Protein AF-A0A959KRG1-F1 (afdb_monomer)

Solvent-accessible surface area (backbone atoms only — not comparable to full-atom values): 18374 Å² total; per-residue (Å²): 111,78,62,62,57,50,52,50,49,53,52,51,52,57,60,63,69,72,74,83,84,77,97,64,60,96,84,65,72,49,74,69,58,42,49,52,35,30,56,48,34,39,71,70,15,41,52,57,23,51,50,36,45,53,52,40,47,51,54,29,33,66,62,40,75,91,54,88,91,50,87,77,66,91,51,42,43,77,62,22,91,61,51,70,80,40,36,69,48,28,50,52,21,38,53,29,20,52,51,32,43,73,78,28,71,83,24,85,57,39,57,45,28,37,42,52,36,20,52,30,29,43,60,57,67,37,42,67,67,15,40,56,40,22,51,50,41,41,60,61,56,27,72,67,45,44,48,52,52,56,50,52,57,57,69,70,54,74,74,81,71,62,59,63,59,54,56,59,56,62,72,74,74,81,83,89,81,95,70,90,83,83,89,78,90,82,89,79,89,79,90,80,91,79,93,86,93,77,86,83,89,81,82,88,86,91,87,79,89,87,81,89,80,83,85,78,85,84,73,98,69,78,86,82,81,71,79,78,88,78,56,98,75,72,70,59,68,62,72,90,65,42,89,89,35,91,71,80,44,48,71,57,30,45,54,51,39,24,55,34,25,48,78,71,66,37,48,73,60,17,50,54,46,49,54,49,52,72,68,39,92,52,54,52,71,66,56,54,58,51,46,56,56,50,66,75,67,109

Sequence (298 aa):
MKTYTRILLIAALFVGLGGCKTQKSRNDISPLAQFYQNTTAEFNGYYNANVLVNESMTALGGQYQDNFNQLLPIYKYRAADNPQAVAAQLDDAIKRVSVVVALHRVSHWTDDCYLLAGKAQYLKQDFETAEETLEYMVKEFSPSATSKKKAAVKKKKPVKKKDKKVKKKKKKKSKPSKKKKKKKKSSKKKKSSTRSKSTTDKRPDDSAQEEESEEEAIVPGETTISLGMEDPTYEASKPDKYWIKHRPAYQEGVLWLARTYIERGNYTGAERLMTQLERDPGTYEDVHRELAAVQAYY

Structure (mmCIF, N/CA/C/O backbone):
data_AF-A0A959KRG1-F1
#
_entry.id   AF-A0A959KRG1-F1
#
loop_
_atom_site.group_PDB
_atom_site.id
_atom_site.type_symbol
_atom_site.label_atom_id
_atom_site.label_alt_id
_atom_site.label_comp_id
_atom_site.label_asym_id
_atom_site.label_entity_id
_atom_site.label_seq_id
_atom_site.pdbx_PDB_ins_code
_atom_site.Cartn_x
_atom_site.Cartn_y
_atom_site.Cartn_z
_atom_site.occupancy
_atom_site.B_iso_or_equiv
_atom_site.auth_seq_id
_atom_site.auth_comp_id
_atom_site.auth_asym_id
_atom_site.auth_atom_id
_atom_site.pdbx_PDB_model_num
ATOM 1 N N . MET A 1 1 ? 31.869 -30.920 -52.105 1.00 60.59 1 MET A N 1
ATOM 2 C CA . MET A 1 1 ? 31.164 -29.611 -52.034 1.00 60.59 1 MET A CA 1
ATOM 3 C C . MET A 1 1 ? 30.101 -29.530 -50.932 1.00 60.59 1 MET A C 1
ATOM 5 O O . MET A 1 1 ? 30.203 -28.613 -50.130 1.00 60.59 1 MET A O 1
ATOM 9 N N . LYS A 1 2 ? 29.128 -30.458 -50.831 1.00 62.00 2 LYS A N 1
ATOM 10 C CA . LYS A 1 2 ? 27.999 -30.372 -49.866 1.00 62.00 2 LYS A CA 1
ATOM 11 C C . LYS A 1 2 ? 28.400 -30.238 -48.376 1.00 62.00 2 LYS A C 1
ATOM 13 O O . LYS A 1 2 ? 27.668 -29.622 -47.604 1.00 62.00 2 LYS A O 1
ATOM 18 N N . THR A 1 3 ? 29.553 -30.774 -47.973 1.00 69.81 3 THR A N 1
ATOM 19 C CA . THR A 1 3 ? 30.118 -30.666 -46.612 1.00 69.81 3 THR A CA 1
ATOM 20 C C . THR A 1 3 ? 30.636 -29.260 -46.298 1.00 69.81 3 THR A C 1
ATOM 22 O O . THR A 1 3 ? 30.214 -28.662 -45.313 1.00 69.81 3 THR A O 1
ATOM 25 N N . TYR A 1 4 ? 31.462 -28.677 -47.171 1.0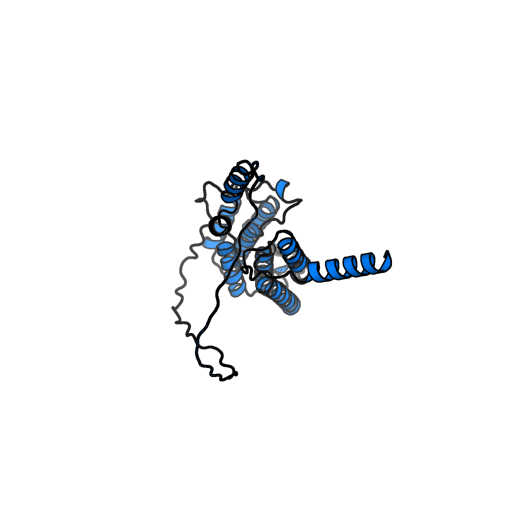0 77.19 4 TYR A N 1
ATOM 26 C CA . TYR A 1 4 ? 31.985 -27.314 -47.006 1.00 77.19 4 TYR A CA 1
ATOM 27 C C . TYR A 1 4 ? 30.884 -26.246 -46.969 1.00 77.19 4 TYR A C 1
ATOM 29 O O . TYR A 1 4 ? 30.989 -25.295 -46.203 1.00 77.19 4 TYR A O 1
ATOM 37 N N . THR A 1 5 ? 29.789 -26.419 -47.719 1.00 75.88 5 THR A N 1
ATOM 38 C CA . THR A 1 5 ? 28.616 -25.530 -47.627 1.00 75.88 5 THR A CA 1
ATOM 39 C C . THR A 1 5 ? 27.881 -25.638 -46.288 1.00 75.88 5 THR A C 1
ATOM 41 O O . THR A 1 5 ? 27.387 -24.628 -45.799 1.00 75.88 5 THR A O 1
ATOM 44 N N . ARG A 1 6 ? 27.841 -26.822 -45.657 1.00 81.19 6 ARG A N 1
ATOM 45 C CA . ARG A 1 6 ? 27.292 -26.986 -44.296 1.00 81.19 6 ARG A CA 1
ATOM 46 C C . ARG A 1 6 ? 28.198 -26.327 -43.253 1.00 81.19 6 ARG A C 1
ATOM 48 O O . ARG A 1 6 ? 27.703 -25.587 -42.414 1.00 81.19 6 ARG A O 1
ATOM 55 N N . ILE A 1 7 ? 29.514 -26.519 -43.359 1.00 83.06 7 ILE A N 1
ATOM 56 C CA . ILE A 1 7 ? 30.501 -25.894 -42.461 1.00 83.06 7 ILE A CA 1
ATOM 57 C C . ILE A 1 7 ? 30.467 -24.360 -42.589 1.00 83.06 7 ILE A C 1
ATOM 59 O O . ILE A 1 7 ? 30.448 -23.669 -41.576 1.00 83.06 7 ILE A O 1
ATOM 63 N N . LEU A 1 8 ? 30.363 -23.815 -43.808 1.00 78.25 8 LEU A N 1
ATOM 64 C CA . LEU A 1 8 ? 30.200 -22.372 -44.032 1.00 78.25 8 LEU A CA 1
ATOM 65 C C . LEU A 1 8 ? 28.885 -21.816 -43.466 1.00 78.25 8 LEU A C 1
ATOM 67 O O . LEU A 1 8 ? 28.885 -20.701 -42.952 1.00 78.25 8 LEU A O 1
ATOM 71 N N . LEU A 1 9 ? 27.782 -22.571 -43.520 1.00 77.12 9 LEU A N 1
ATO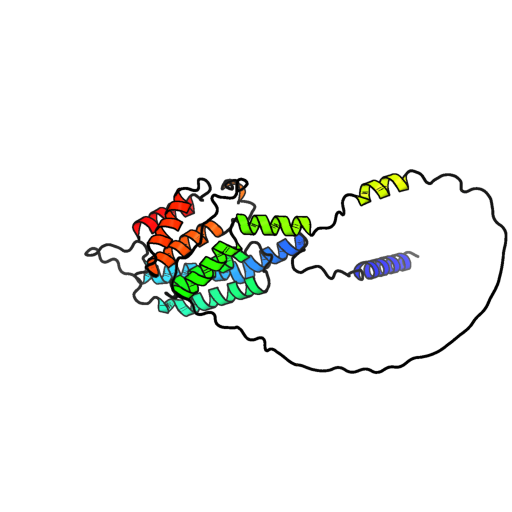M 72 C CA . LEU A 1 9 ? 26.518 -22.169 -42.891 1.00 77.12 9 LEU A CA 1
ATOM 73 C C . LEU A 1 9 ? 26.605 -22.174 -41.358 1.00 77.12 9 LEU A C 1
ATOM 75 O O . LEU A 1 9 ? 26.119 -21.239 -40.729 1.00 77.12 9 LEU A O 1
ATOM 79 N N . ILE A 1 10 ? 27.269 -23.166 -40.758 1.00 80.88 10 ILE A N 1
ATOM 80 C CA . ILE A 1 10 ? 27.496 -23.230 -39.303 1.00 80.88 10 ILE A CA 1
ATOM 81 C C . ILE A 1 10 ? 28.432 -22.096 -38.850 1.00 80.88 10 ILE A C 1
ATOM 83 O O . ILE A 1 10 ? 28.147 -21.418 -37.865 1.00 80.88 10 ILE A O 1
ATOM 87 N N . ALA A 1 11 ? 29.499 -21.811 -39.602 1.00 78.12 11 ALA A N 1
ATOM 88 C CA . ALA A 1 11 ? 30.383 -20.678 -39.331 1.00 78.12 11 ALA A CA 1
ATOM 89 C C . ALA A 1 11 ? 29.656 -19.325 -39.475 1.00 78.12 11 ALA A C 1
ATOM 91 O O . ALA A 1 11 ? 29.834 -18.437 -38.643 1.00 78.12 11 ALA A O 1
ATOM 92 N N . ALA A 1 12 ? 28.789 -19.171 -40.483 1.00 74.25 12 ALA A N 1
ATOM 93 C CA . ALA A 1 12 ? 27.961 -17.975 -40.646 1.00 74.25 12 ALA A CA 1
ATOM 94 C C . ALA A 1 12 ? 26.931 -17.808 -39.512 1.00 74.25 12 ALA A C 1
ATOM 96 O O . ALA A 1 12 ? 26.679 -16.680 -39.088 1.00 74.25 12 ALA A O 1
ATOM 97 N N . LEU A 1 13 ? 26.381 -18.910 -38.986 1.00 75.19 13 LEU A N 1
ATOM 98 C CA . LEU A 1 13 ? 25.508 -18.910 -37.808 1.00 75.19 13 LEU A CA 1
ATOM 99 C C . LEU A 1 13 ? 26.262 -18.404 -36.565 1.00 75.19 13 LEU A C 1
ATOM 101 O O . LEU A 1 13 ? 25.792 -17.485 -35.899 1.00 75.19 13 LEU A O 1
ATOM 105 N N . PHE A 1 14 ? 27.462 -18.934 -36.303 1.00 68.12 14 PHE A N 1
ATOM 106 C CA . PHE A 1 14 ? 28.307 -18.507 -35.181 1.00 68.12 14 PHE A CA 1
ATOM 107 C C . PHE A 1 14 ? 28.726 -17.031 -35.275 1.00 68.12 14 PHE A C 1
ATOM 109 O O . PHE A 1 14 ? 28.645 -16.303 -34.287 1.00 68.12 14 PHE A O 1
ATOM 116 N N . VAL A 1 15 ? 29.102 -16.549 -36.465 1.00 68.12 15 VAL A N 1
ATOM 117 C CA . VAL A 1 15 ? 29.432 -15.126 -36.683 1.00 68.12 15 VAL A CA 1
ATOM 118 C C . VAL A 1 15 ? 28.200 -14.221 -36.521 1.00 68.12 15 VAL A C 1
ATOM 120 O O . VAL A 1 15 ? 28.333 -13.083 -36.070 1.00 68.12 15 VAL A O 1
ATOM 123 N N . GLY A 1 16 ? 26.994 -14.717 -36.818 1.00 61.75 16 GLY A N 1
ATOM 124 C CA . GLY A 1 16 ? 25.738 -13.995 -36.591 1.00 61.75 16 GLY A CA 1
ATOM 125 C C . GLY A 1 16 ? 25.396 -13.763 -35.113 1.00 61.75 16 GLY A C 1
ATOM 126 O O . GLY A 1 16 ? 24.733 -12.775 -34.796 1.00 61.75 16 GLY A O 1
ATOM 127 N N . LEU A 1 17 ? 25.871 -14.626 -34.208 1.00 64.12 17 LEU A N 1
ATOM 128 C CA . LEU A 1 17 ? 25.588 -14.553 -32.767 1.00 64.12 17 LEU A CA 1
ATOM 129 C C . LEU A 1 17 ? 26.527 -13.602 -31.998 1.00 64.12 17 LEU A C 1
ATOM 131 O O . LEU A 1 17 ? 26.161 -13.117 -30.931 1.00 64.12 17 LEU A O 1
ATOM 135 N N . GLY A 1 18 ? 27.699 -13.257 -32.544 1.00 60.31 18 GLY A N 1
ATOM 136 C CA . GLY A 1 18 ? 28.679 -12.365 -31.895 1.00 60.31 18 GLY A CA 1
ATOM 137 C C . GLY A 1 18 ? 28.320 -10.866 -31.884 1.00 60.31 18 GLY A C 1
ATOM 138 O O . GLY A 1 18 ? 29.120 -10.036 -31.456 1.00 60.31 18 GLY A O 1
ATOM 139 N N . GLY A 1 19 ? 27.143 -10.484 -32.387 1.00 63.09 19 GLY A N 1
ATOM 140 C CA . GLY A 1 19 ? 26.759 -9.101 -32.698 1.00 63.09 19 GLY A CA 1
ATOM 141 C C . GLY A 1 19 ? 26.136 -8.270 -31.565 1.00 63.09 19 GLY A C 1
ATOM 142 O O . GLY A 1 19 ? 25.279 -7.434 -31.854 1.00 63.09 19 GLY A O 1
ATOM 143 N N . CYS A 1 20 ? 26.521 -8.459 -30.298 1.00 61.19 20 CYS A N 1
ATOM 144 C CA . CYS A 1 20 ? 25.896 -7.762 -29.161 1.00 61.19 20 CYS A CA 1
ATOM 145 C C . CYS A 1 20 ? 26.700 -6.551 -28.647 1.00 61.19 20 CYS A C 1
ATOM 147 O O . CYS A 1 20 ? 27.623 -6.681 -27.848 1.00 61.19 20 CYS A O 1
ATOM 149 N N . LYS A 1 21 ? 26.275 -5.337 -29.031 1.00 63.69 21 LYS A N 1
ATOM 150 C CA . LYS A 1 21 ? 26.615 -4.081 -28.334 1.00 63.69 21 LYS A CA 1
ATOM 151 C C . LYS A 1 21 ? 25.355 -3.257 -28.062 1.00 63.69 21 LYS A C 1
ATOM 153 O O . LYS A 1 21 ? 24.851 -2.598 -28.970 1.00 63.69 21 LYS A O 1
ATOM 158 N N . THR A 1 22 ? 24.906 -3.198 -26.807 1.00 52.44 22 THR A N 1
ATOM 159 C CA . THR A 1 22 ? 24.022 -2.122 -26.324 1.00 52.44 22 THR A CA 1
ATOM 160 C C . THR A 1 22 ? 24.317 -1.771 -24.866 1.00 52.44 22 THR A C 1
ATOM 162 O O . THR A 1 22 ? 23.816 -2.431 -23.960 1.00 52.44 22 THR A O 1
ATOM 165 N N . GLN A 1 23 ? 25.040 -0.675 -24.624 1.00 57.91 23 GLN A N 1
ATOM 166 C CA . GLN A 1 23 ? 24.900 0.051 -23.360 1.00 57.91 23 GLN A CA 1
ATOM 167 C C . GLN A 1 23 ? 23.591 0.841 -23.467 1.00 57.91 23 GLN A C 1
ATOM 169 O O . GLN A 1 23 ? 23.526 1.888 -24.112 1.00 57.91 23 GLN A O 1
ATOM 174 N N . LYS A 1 24 ? 22.506 0.251 -22.965 1.00 59.31 24 LYS A N 1
ATOM 175 C CA . LYS A 1 24 ? 21.162 0.837 -22.991 1.00 59.31 24 LYS A CA 1
ATOM 176 C C . LYS A 1 24 ? 20.906 1.501 -21.637 1.00 59.31 24 LYS A C 1
ATOM 178 O O . LYS A 1 24 ? 21.370 0.988 -20.624 1.00 59.31 24 LYS A O 1
ATOM 183 N N . SER A 1 25 ? 20.210 2.638 -21.611 1.00 62.66 25 SER A N 1
ATOM 184 C CA . SER A 1 25 ? 19.881 3.296 -20.339 1.00 62.66 25 SER A CA 1
ATOM 185 C C . SER A 1 25 ? 18.997 2.369 -19.489 1.00 62.66 25 SER A C 1
ATOM 187 O O . SER A 1 25 ? 18.170 1.638 -20.044 1.00 62.66 25 SER A O 1
ATOM 189 N N . ARG A 1 26 ? 19.139 2.416 -18.154 1.00 61.69 26 ARG A N 1
ATOM 190 C CA . ARG A 1 26 ? 18.354 1.595 -17.204 1.00 61.69 26 ARG A CA 1
ATOM 191 C C . ARG A 1 26 ? 16.836 1.728 -17.417 1.00 61.69 26 ARG A C 1
ATOM 193 O O . ARG A 1 26 ? 16.102 0.785 -17.155 1.00 61.69 26 ARG A O 1
ATOM 200 N N . ASN A 1 27 ? 16.387 2.861 -17.967 1.00 65.81 27 ASN A N 1
ATOM 201 C CA . ASN A 1 27 ? 14.970 3.203 -18.125 1.00 65.81 27 ASN A CA 1
ATOM 202 C C . ASN A 1 27 ? 14.438 3.018 -19.567 1.00 65.81 27 ASN A C 1
ATOM 204 O O . ASN A 1 27 ? 13.228 3.065 -19.782 1.00 65.81 27 ASN A O 1
ATOM 208 N N . ASP A 1 28 ? 15.292 2.789 -20.575 1.00 71.62 28 ASP A N 1
ATOM 209 C CA . ASP A 1 28 ? 14.861 2.495 -21.950 1.00 71.62 28 ASP A CA 1
ATOM 210 C C . ASP A 1 28 ? 14.872 0.987 -22.217 1.00 71.62 28 ASP A C 1
ATOM 212 O O . ASP A 1 28 ? 15.767 0.465 -22.879 1.00 71.62 28 ASP A O 1
ATOM 216 N N . ILE A 1 29 ? 13.857 0.250 -21.777 1.00 76.44 29 ILE A N 1
ATOM 217 C CA . ILE A 1 29 ? 13.805 -1.215 -21.939 1.00 76.44 29 ILE A CA 1
ATOM 218 C C . ILE A 1 29 ? 13.026 -1.617 -23.215 1.00 76.44 29 ILE A C 1
ATOM 220 O O . ILE A 1 29 ? 12.367 -0.801 -23.860 1.00 76.44 29 ILE A O 1
ATOM 224 N N . SER A 1 30 ? 13.270 -2.829 -23.728 1.00 86.06 30 SER A N 1
ATOM 225 C CA . SER A 1 30 ? 12.554 -3.393 -24.893 1.00 86.06 30 SER A CA 1
ATOM 226 C C . SER A 1 30 ? 11.258 -4.063 -24.421 1.00 86.06 30 SER A C 1
ATOM 228 O O . SER A 1 30 ? 11.318 -4.653 -23.351 1.00 86.06 30 SER A O 1
ATOM 230 N N . PRO A 1 31 ? 10.139 -4.085 -25.174 1.00 87.00 31 PRO A N 1
ATOM 231 C CA . PRO A 1 31 ? 8.896 -4.715 -24.711 1.00 87.00 31 PRO A CA 1
ATOM 232 C C . PRO A 1 31 ? 9.066 -6.150 -24.186 1.00 87.00 31 PRO A C 1
ATOM 234 O O . PRO A 1 31 ? 8.537 -6.465 -23.131 1.00 87.00 31 PRO A O 1
ATOM 237 N N . LEU A 1 32 ? 9.885 -6.981 -24.845 1.00 88.38 32 LEU A N 1
ATOM 238 C CA . LEU A 1 32 ? 10.196 -8.345 -24.384 1.00 88.38 32 LEU A CA 1
ATOM 239 C C . LEU A 1 32 ? 10.986 -8.375 -23.062 1.00 88.38 32 LEU A C 1
ATOM 241 O O . LEU A 1 32 ? 10.733 -9.204 -22.199 1.00 88.38 32 LEU A O 1
ATOM 245 N N . ALA A 1 33 ? 11.937 -7.455 -22.895 1.00 87.50 33 ALA A N 1
ATOM 246 C CA . ALA A 1 33 ? 12.715 -7.351 -21.664 1.00 87.50 33 ALA A CA 1
ATOM 247 C C . ALA A 1 33 ? 11.892 -6.724 -20.526 1.00 87.50 33 ALA A C 1
ATOM 249 O O . ALA A 1 33 ? 12.114 -7.060 -19.372 1.00 87.50 33 ALA A O 1
ATOM 250 N N . GLN A 1 34 ? 10.921 -5.859 -20.839 1.00 88.50 34 GLN A N 1
ATOM 251 C CA . GLN A 1 34 ? 9.967 -5.356 -19.856 1.00 88.50 34 GLN A CA 1
ATOM 252 C C . GLN A 1 34 ? 8.991 -6.461 -19.447 1.00 88.50 34 GLN A C 1
ATOM 254 O O . GLN A 1 34 ? 8.758 -6.619 -18.262 1.00 88.50 34 GLN A O 1
ATOM 259 N N . PHE A 1 35 ? 8.504 -7.279 -20.387 1.00 91.75 35 PHE A N 1
ATOM 260 C CA . PHE A 1 35 ? 7.719 -8.477 -20.075 1.00 91.75 35 PHE A CA 1
ATOM 261 C C . PHE A 1 35 ? 8.468 -9.400 -19.103 1.00 91.75 35 PHE A C 1
ATOM 263 O O . PHE A 1 35 ? 7.935 -9.680 -18.040 1.00 91.75 35 PHE A O 1
ATOM 270 N N . TYR A 1 36 ? 9.728 -9.751 -19.392 1.00 91.06 36 TYR A N 1
ATOM 271 C CA . TYR A 1 36 ? 10.565 -10.549 -18.483 1.00 91.06 36 TYR A CA 1
ATOM 272 C C . TYR A 1 36 ? 10.743 -9.911 -17.094 1.00 91.06 36 TYR A C 1
ATOM 274 O O . TYR A 1 36 ? 10.714 -10.607 -16.083 1.00 91.06 36 TYR A O 1
ATOM 282 N N . GLN A 1 37 ? 10.930 -8.588 -17.028 1.00 91.19 37 GLN A N 1
ATOM 283 C CA . GLN A 1 37 ? 11.041 -7.855 -15.760 1.00 91.19 37 GLN A CA 1
ATOM 284 C C . GLN A 1 37 ? 9.719 -7.881 -14.979 1.00 91.19 37 GLN A C 1
ATOM 286 O O . GLN A 1 37 ? 9.751 -8.081 -13.771 1.00 91.19 37 GLN A O 1
ATOM 291 N N . ASN A 1 38 ? 8.576 -7.748 -15.661 1.00 92.75 38 ASN A N 1
ATOM 292 C CA . ASN A 1 38 ? 7.255 -7.831 -15.041 1.00 92.75 38 ASN A CA 1
ATOM 293 C C . ASN A 1 38 ? 6.995 -9.242 -14.496 1.00 92.75 38 ASN A C 1
ATOM 295 O O . ASN A 1 38 ? 6.725 -9.383 -13.313 1.00 92.75 38 ASN A O 1
ATOM 299 N N . THR A 1 39 ? 7.153 -10.286 -15.320 1.00 92.25 39 THR A N 1
ATOM 300 C CA . THR A 1 39 ? 6.907 -11.678 -14.903 1.00 92.25 39 THR A CA 1
ATOM 301 C C . THR A 1 39 ? 7.858 -12.120 -13.794 1.00 92.25 39 THR A C 1
ATOM 303 O O . THR A 1 39 ? 7.464 -12.866 -12.906 1.00 92.25 39 THR A O 1
ATOM 306 N N . THR A 1 40 ? 9.116 -11.661 -13.820 1.00 92.62 40 THR A N 1
ATOM 307 C CA . THR A 1 40 ? 10.053 -11.948 -12.723 1.00 92.62 40 THR A CA 1
ATOM 308 C C . THR A 1 40 ? 9.636 -11.213 -11.448 1.00 92.62 40 THR A C 1
ATOM 310 O O . THR A 1 40 ? 9.619 -11.833 -10.396 1.00 92.62 40 THR A O 1
ATOM 313 N N . ALA A 1 41 ? 9.254 -9.933 -11.515 1.00 93.75 41 ALA A N 1
ATOM 314 C CA . ALA A 1 41 ? 8.778 -9.189 -10.345 1.00 93.75 41 ALA A CA 1
ATOM 315 C C . ALA A 1 41 ? 7.540 -9.843 -9.696 1.00 93.75 41 ALA A C 1
ATOM 317 O O . ALA A 1 41 ? 7.516 -10.041 -8.480 1.00 93.75 41 ALA A O 1
ATOM 318 N N . GLU A 1 42 ? 6.571 -10.228 -10.530 1.00 92.75 42 GLU A N 1
ATOM 319 C CA . GLU A 1 42 ? 5.318 -10.891 -10.161 1.00 92.75 42 GLU A CA 1
ATOM 320 C C . GLU A 1 42 ? 5.560 -12.204 -9.412 1.00 92.75 42 GLU A C 1
ATOM 322 O O . GLU A 1 42 ? 5.217 -12.326 -8.239 1.00 92.75 42 GLU A O 1
ATOM 327 N N . PHE A 1 43 ? 6.202 -13.177 -10.065 1.00 91.56 43 PHE A N 1
ATOM 328 C CA . PHE A 1 43 ? 6.277 -14.549 -9.559 1.00 91.56 43 PHE A CA 1
ATOM 329 C C . PHE A 1 43 ? 7.468 -14.820 -8.626 1.00 91.56 43 PHE A C 1
ATOM 331 O O . PHE A 1 43 ? 7.473 -15.846 -7.953 1.00 91.56 43 PHE A O 1
ATOM 338 N N . ASN A 1 44 ? 8.471 -13.935 -8.559 1.00 87.62 44 ASN A N 1
ATOM 339 C CA . ASN A 1 44 ? 9.619 -14.104 -7.656 1.00 87.62 44 ASN A CA 1
ATOM 340 C C . ASN A 1 44 ? 9.334 -13.533 -6.255 1.00 87.62 44 ASN A C 1
ATOM 342 O O . ASN A 1 44 ? 9.525 -14.224 -5.256 1.00 87.62 44 ASN A O 1
ATOM 346 N N . GLY A 1 45 ? 8.854 -12.285 -6.178 1.00 90.81 45 GLY A N 1
ATOM 347 C CA . GLY A 1 45 ? 8.647 -11.599 -4.897 1.00 90.81 45 GLY A CA 1
ATOM 348 C C . GLY A 1 45 ? 7.206 -11.186 -4.625 1.00 90.81 45 GLY A C 1
ATOM 349 O O . GLY A 1 45 ? 6.697 -11.512 -3.556 1.00 90.81 45 GLY A O 1
ATOM 350 N N . TYR A 1 46 ? 6.542 -10.505 -5.568 1.00 95.19 46 TYR A N 1
ATOM 351 C CA . TYR A 1 46 ? 5.226 -9.900 -5.324 1.00 95.19 46 TYR A CA 1
ATOM 352 C C . TYR A 1 46 ? 4.155 -10.929 -4.931 1.00 95.19 46 TYR A C 1
ATOM 354 O O . TYR A 1 46 ? 3.545 -10.796 -3.875 1.00 95.19 46 TYR A O 1
ATOM 362 N N . TYR A 1 47 ? 3.964 -11.982 -5.731 1.00 96.31 47 TYR A N 1
ATOM 363 C CA . TYR A 1 47 ? 2.941 -13.001 -5.483 1.00 96.31 47 TYR A CA 1
ATOM 364 C C . TYR A 1 47 ? 3.141 -13.692 -4.128 1.00 96.31 47 TYR A C 1
ATOM 366 O O . TYR A 1 47 ? 2.193 -13.859 -3.366 1.00 96.31 47 TYR A O 1
ATOM 374 N N . ASN A 1 48 ? 4.386 -14.050 -3.802 1.00 95.25 48 ASN A N 1
ATOM 375 C CA . ASN A 1 48 ? 4.714 -14.705 -2.539 1.00 95.25 48 ASN A CA 1
ATOM 376 C C . ASN A 1 48 ? 4.482 -13.766 -1.337 1.00 95.25 48 ASN A C 1
ATOM 378 O O . ASN A 1 48 ? 3.832 -14.161 -0.375 1.00 95.25 48 ASN A O 1
ATOM 382 N N . ALA A 1 49 ? 4.917 -12.505 -1.428 1.00 97.31 49 ALA A N 1
ATOM 383 C CA . ALA A 1 49 ? 4.658 -11.502 -0.397 1.00 97.31 49 ALA A CA 1
ATOM 384 C C . ALA A 1 49 ? 3.156 -11.217 -0.210 1.00 97.31 49 ALA A C 1
ATOM 386 O O . ALA A 1 49 ? 2.703 -11.070 0.920 1.00 97.31 49 ALA A O 1
ATOM 387 N N . ASN A 1 50 ? 2.374 -11.189 -1.295 1.00 97.12 50 ASN A N 1
ATOM 388 C CA . ASN A 1 50 ? 0.921 -11.034 -1.229 1.00 97.12 50 ASN A CA 1
ATOM 389 C C . ASN A 1 50 ? 0.270 -12.208 -0.481 1.00 97.12 50 ASN A C 1
ATOM 391 O O . ASN A 1 50 ? -0.573 -11.992 0.384 1.00 97.12 50 ASN A O 1
ATOM 395 N N . VAL A 1 51 ? 0.683 -13.448 -0.773 1.00 97.19 51 VAL A N 1
ATOM 396 C CA . VAL A 1 51 ? 0.213 -14.637 -0.041 1.00 97.19 51 VAL A CA 1
ATOM 397 C C . VAL A 1 51 ? 0.539 -14.514 1.450 1.00 97.19 51 VAL A C 1
ATOM 399 O O . VAL A 1 51 ? -0.379 -14.607 2.257 1.00 97.19 51 VAL A O 1
ATOM 402 N N . LEU A 1 52 ? 1.786 -14.190 1.815 1.00 97.19 52 LEU A N 1
ATOM 403 C CA . LEU A 1 52 ? 2.193 -14.008 3.217 1.00 97.19 52 LEU A CA 1
ATOM 404 C C . LEU A 1 52 ? 1.373 -12.929 3.946 1.00 97.19 52 LEU A C 1
ATOM 406 O O . LEU A 1 52 ? 0.941 -13.152 5.075 1.00 97.19 52 LEU A O 1
ATOM 410 N N . VAL A 1 53 ? 1.124 -11.775 3.315 1.00 97.62 53 VAL A N 1
ATOM 411 C CA . VAL A 1 53 ? 0.313 -10.687 3.897 1.00 97.62 53 VAL A CA 1
ATOM 412 C C . VAL A 1 53 ? -1.143 -11.118 4.106 1.00 97.62 53 VAL A C 1
ATOM 414 O O . VAL A 1 53 ? -1.711 -10.851 5.165 1.00 97.62 53 VAL A O 1
ATOM 417 N N . ASN A 1 54 ? -1.741 -11.826 3.144 1.00 96.75 54 ASN A N 1
ATOM 418 C CA . ASN A 1 54 ? -3.126 -12.298 3.249 1.00 96.75 54 ASN A CA 1
ATOM 419 C C . ASN A 1 54 ? -3.278 -13.445 4.266 1.00 96.75 54 ASN A C 1
ATOM 421 O O . ASN A 1 54 ? -4.246 -13.467 5.027 1.00 96.75 54 ASN A O 1
ATOM 425 N N . GLU A 1 55 ? -2.312 -14.367 4.329 1.00 96.44 55 GLU A N 1
ATOM 426 C CA . GLU A 1 55 ? -2.233 -15.401 5.369 1.00 96.44 55 GLU A CA 1
ATOM 427 C C . GLU A 1 55 ? -2.089 -14.771 6.758 1.00 96.44 55 GLU A C 1
ATOM 429 O O . GLU A 1 55 ? -2.835 -15.131 7.663 1.00 96.44 55 GLU A O 1
ATOM 434 N N . SER A 1 56 ? -1.212 -13.771 6.908 1.00 96.25 56 SER A N 1
ATOM 435 C CA . SER A 1 56 ? -1.022 -13.032 8.163 1.00 96.25 56 SER A CA 1
ATOM 436 C C . SER A 1 56 ? -2.308 -12.326 8.606 1.00 96.25 56 SER A C 1
ATOM 438 O O . SER A 1 56 ? -2.728 -12.462 9.752 1.00 96.25 56 SER A O 1
ATOM 440 N N . MET A 1 57 ? -2.992 -11.627 7.693 1.00 94.88 57 MET A N 1
ATOM 441 C CA . MET A 1 57 ? -4.271 -10.965 7.982 1.00 94.88 57 MET A CA 1
ATOM 442 C C . MET A 1 57 ? -5.366 -11.972 8.381 1.00 94.88 57 MET A C 1
ATOM 444 O O . MET A 1 57 ? -6.137 -11.713 9.306 1.00 94.88 57 MET A O 1
ATOM 448 N N . THR A 1 58 ? -5.405 -13.138 7.729 1.00 94.88 58 THR A N 1
ATOM 449 C CA . THR A 1 58 ? -6.340 -14.229 8.055 1.00 94.88 58 THR A CA 1
ATOM 450 C C . THR A 1 58 ? -6.027 -14.844 9.421 1.00 94.88 58 THR A C 1
ATOM 452 O O . THR A 1 58 ? -6.937 -15.063 10.219 1.00 94.88 58 THR A O 1
ATOM 455 N N . ALA A 1 59 ? -4.747 -15.074 9.721 1.00 94.69 59 ALA A N 1
ATOM 456 C CA . ALA A 1 59 ? -4.287 -15.616 10.995 1.00 94.69 59 ALA A CA 1
ATOM 457 C C . ALA A 1 59 ? -4.605 -14.671 12.163 1.00 94.69 59 ALA A C 1
ATOM 459 O O . ALA A 1 59 ? -5.118 -15.126 13.182 1.00 94.69 59 ALA A O 1
ATOM 460 N N . LEU A 1 60 ? -4.382 -13.362 12.000 1.00 94.44 60 LEU A N 1
ATOM 461 C CA . LEU A 1 60 ? -4.795 -12.348 12.976 1.00 94.44 60 LEU A CA 1
ATOM 462 C C . LEU A 1 60 ? -6.318 -12.321 13.154 1.00 94.44 60 LEU A C 1
ATOM 464 O O . LEU A 1 60 ? -6.809 -12.369 14.279 1.00 94.44 60 LEU A O 1
ATOM 468 N N . GLY A 1 61 ? -7.080 -12.320 12.056 1.00 92.50 61 GLY A N 1
ATOM 469 C CA . GLY A 1 61 ? -8.543 -12.357 12.110 1.00 92.50 61 GLY A CA 1
ATOM 470 C C . GLY A 1 61 ? -9.114 -13.605 12.796 1.00 92.50 61 GLY A C 1
ATOM 471 O O . GLY A 1 61 ? -10.203 -13.530 13.358 1.00 92.50 61 GLY A O 1
ATOM 472 N N . GLY A 1 62 ? -8.383 -14.726 12.776 1.00 92.00 62 GLY A N 1
ATOM 473 C CA . GLY A 1 62 ? -8.736 -15.971 13.463 1.00 92.00 62 GLY A CA 1
ATOM 474 C C . GLY A 1 62 ? -8.343 -16.041 14.945 1.00 92.00 62 GLY A C 1
ATOM 475 O O . GLY A 1 62 ? -8.816 -16.939 15.637 1.00 92.00 62 GLY A O 1
ATOM 476 N N . GLN A 1 63 ? -7.508 -15.122 15.447 1.00 90.50 63 GLN A N 1
ATOM 477 C CA . GLN A 1 63 ? -7.227 -15.013 16.887 1.00 90.50 63 GLN A CA 1
ATOM 478 C C . GLN A 1 63 ? -8.408 -14.381 17.636 1.00 90.50 63 GLN A C 1
ATOM 480 O O . GLN A 1 63 ? -8.736 -14.811 18.739 1.00 90.50 63 GLN A O 1
ATOM 485 N N . TYR A 1 64 ? -9.064 -13.390 17.023 1.00 89.81 64 TYR A N 1
ATOM 486 C CA . TYR A 1 64 ? -10.151 -12.639 17.647 1.00 89.81 64 TYR A CA 1
ATOM 487 C C . TYR A 1 64 ? -11.384 -13.510 17.946 1.00 89.81 64 TYR A C 1
ATOM 489 O O . TYR A 1 64 ? -11.877 -14.233 17.079 1.00 89.81 64 TYR A O 1
ATOM 497 N N . GLN A 1 65 ? -11.910 -13.395 19.169 1.00 89.62 65 GLN A N 1
ATOM 498 C CA . GLN A 1 65 ? -13.155 -14.034 19.602 1.00 89.62 65 GLN A CA 1
ATOM 499 C C . GLN A 1 65 ? -14.270 -12.987 19.730 1.00 89.62 65 GLN A C 1
ATOM 501 O O . GLN A 1 65 ? -14.129 -12.003 20.455 1.00 89.62 65 GLN A O 1
ATOM 506 N N . ASP A 1 66 ? -15.391 -13.208 19.038 1.00 91.31 66 ASP A N 1
ATOM 507 C CA . ASP A 1 66 ? -16.499 -12.248 18.976 1.00 91.31 66 ASP A CA 1
ATOM 508 C C . ASP A 1 66 ? -17.211 -12.117 20.341 1.00 91.31 66 ASP A C 1
ATOM 510 O O . ASP A 1 66 ? -17.897 -13.035 20.796 1.00 91.31 66 ASP A O 1
ATOM 514 N N . ASN A 1 67 ? -17.092 -10.952 20.989 1.00 91.44 67 ASN A N 1
ATOM 515 C CA . ASN A 1 67 ? -17.802 -10.638 22.233 1.00 91.44 67 ASN A CA 1
ATOM 516 C C . ASN A 1 67 ? -19.089 -9.849 21.948 1.00 91.44 67 ASN A C 1
ATOM 518 O O . ASN A 1 67 ? -19.066 -8.627 21.824 1.00 91.44 67 ASN A O 1
ATOM 522 N N . PHE A 1 68 ? -20.232 -10.536 21.919 1.00 92.19 68 PHE A N 1
ATOM 523 C CA . PHE A 1 68 ? -21.540 -9.937 21.607 1.00 92.19 68 PHE A CA 1
ATOM 524 C C . PHE A 1 68 ? -22.078 -8.931 22.646 1.00 92.19 68 PHE A C 1
ATOM 526 O O . PHE A 1 68 ? -23.118 -8.322 22.410 1.00 92.19 68 PHE A O 1
ATOM 533 N N . ASN A 1 69 ? -21.390 -8.728 23.778 1.00 94.69 69 ASN A N 1
ATOM 534 C CA . ASN A 1 69 ? -21.707 -7.658 24.736 1.00 94.69 69 ASN A CA 1
ATOM 535 C C . ASN A 1 69 ? -21.016 -6.322 24.394 1.00 94.69 69 ASN A C 1
ATOM 537 O O . ASN A 1 69 ? -21.203 -5.334 25.102 1.00 94.69 69 ASN A O 1
ATOM 541 N N . GLN A 1 70 ? -20.178 -6.297 23.357 1.00 90.06 70 GLN A N 1
ATOM 542 C CA . GLN A 1 70 ? -19.428 -5.131 22.897 1.00 90.06 70 GLN A CA 1
ATOM 543 C C . GLN A 1 70 ? -19.706 -4.882 21.409 1.00 90.06 70 GLN A C 1
ATOM 545 O O . GLN A 1 70 ? -20.216 -5.750 20.699 1.00 90.06 70 GLN A O 1
ATOM 550 N N . LEU A 1 71 ? -19.376 -3.682 20.927 1.00 89.06 71 LEU A N 1
ATOM 551 C CA . LEU A 1 71 ? -19.427 -3.391 19.497 1.00 89.06 71 LEU A CA 1
ATOM 552 C C . LEU A 1 71 ? -18.360 -4.229 18.778 1.00 89.06 71 LEU A C 1
ATOM 554 O O . LEU A 1 71 ? -17.178 -4.139 19.109 1.00 89.06 71 LEU A O 1
ATOM 558 N N . LEU A 1 72 ? -18.777 -5.042 17.806 1.00 90.38 72 LEU A N 1
ATOM 559 C CA . LEU A 1 72 ? -17.853 -5.884 17.049 1.00 90.38 72 LEU A CA 1
ATOM 560 C C . LEU A 1 72 ? -16.943 -5.017 16.154 1.00 90.38 72 LEU A C 1
ATOM 562 O O . LEU A 1 72 ? -17.440 -4.109 15.483 1.00 90.38 72 LEU A O 1
ATOM 566 N N . PRO A 1 73 ? -15.628 -5.294 16.101 1.00 90.94 73 PRO A N 1
ATOM 567 C CA . PRO A 1 73 ? -14.690 -4.527 15.293 1.00 90.94 73 PRO A CA 1
ATOM 568 C C . PRO A 1 73 ? -14.928 -4.770 13.799 1.00 90.94 73 PRO A C 1
ATOM 570 O O . PRO A 1 73 ? -15.011 -5.915 13.351 1.00 90.94 73 PRO A O 1
ATOM 573 N N . ILE A 1 74 ? -14.938 -3.691 13.008 1.00 91.81 74 ILE A N 1
ATOM 574 C CA . ILE A 1 74 ? -15.017 -3.760 11.537 1.00 91.81 74 ILE A CA 1
ATOM 575 C C . ILE A 1 74 ? -13.860 -4.599 10.961 1.00 91.81 74 ILE A C 1
ATOM 577 O O . ILE A 1 74 ? -14.046 -5.381 10.028 1.00 91.81 74 ILE A O 1
ATOM 581 N N . TYR A 1 75 ? -12.669 -4.486 11.559 1.00 92.44 75 TYR A N 1
ATOM 582 C CA . TYR A 1 75 ? -11.459 -5.196 11.146 1.00 92.44 75 TYR A CA 1
ATOM 583 C C . TYR A 1 75 ? -11.006 -6.192 12.215 1.00 92.44 75 TYR A C 1
ATOM 585 O O . TYR A 1 75 ? -10.235 -5.846 13.109 1.00 92.44 75 TYR A O 1
ATOM 593 N N . LYS A 1 76 ? -11.438 -7.456 12.097 1.00 92.00 76 LYS A N 1
ATOM 594 C CA . LYS A 1 76 ? -11.076 -8.532 13.045 1.00 92.00 76 LYS A CA 1
ATOM 595 C C . LYS A 1 76 ? -9.564 -8.671 13.258 1.00 92.00 76 LYS A C 1
ATOM 597 O O . LYS A 1 76 ? -9.120 -8.828 14.387 1.00 92.00 76 LYS A O 1
ATOM 602 N N . TYR A 1 77 ? -8.766 -8.531 12.195 1.00 91.00 77 TYR A N 1
ATOM 603 C CA . TYR A 1 77 ? -7.300 -8.600 12.269 1.00 91.00 77 TYR A CA 1
ATOM 604 C C . TYR A 1 77 ? -6.665 -7.489 13.127 1.00 91.00 77 TYR A C 1
ATOM 606 O O . TYR A 1 77 ? -5.534 -7.645 13.574 1.00 91.00 77 TYR A O 1
ATOM 614 N N . ARG A 1 78 ? -7.371 -6.373 13.356 1.00 89.62 78 ARG A N 1
ATOM 615 C CA . ARG A 1 78 ? -6.915 -5.237 14.177 1.00 89.62 78 ARG A CA 1
ATOM 616 C C . ARG A 1 78 ? -7.241 -5.418 15.662 1.00 89.62 78 ARG A C 1
ATOM 618 O O . ARG A 1 78 ? -6.603 -4.790 16.496 1.00 89.62 78 ARG A O 1
ATOM 625 N N . ALA A 1 79 ? -8.204 -6.284 15.979 1.00 88.62 79 ALA A N 1
ATOM 626 C CA . ALA A 1 79 ? -8.599 -6.638 17.341 1.00 88.62 79 ALA A CA 1
ATOM 627 C C . ALA A 1 79 ? -7.932 -7.933 17.850 1.00 88.62 79 ALA A C 1
ATOM 629 O O . ALA A 1 79 ? -8.316 -8.449 18.893 1.00 88.62 79 ALA A O 1
ATOM 630 N N . ALA A 1 80 ? -6.960 -8.478 17.113 1.00 87.38 80 ALA A N 1
ATOM 631 C CA . ALA A 1 80 ? -6.210 -9.662 17.517 1.00 87.38 80 ALA A CA 1
ATOM 632 C C . ALA A 1 80 ? -5.374 -9.397 18.783 1.00 87.38 80 ALA A C 1
ATOM 634 O O . ALA A 1 80 ? -4.666 -8.393 18.853 1.00 87.38 80 ALA A O 1
ATOM 635 N N . ASP A 1 81 ? -5.400 -10.327 19.743 1.00 85.31 81 ASP A N 1
ATOM 636 C CA . ASP A 1 81 ? -4.691 -10.188 21.025 1.00 85.31 81 ASP A CA 1
ATOM 637 C C . ASP A 1 81 ? -3.159 -10.158 20.873 1.00 85.31 81 ASP A C 1
ATOM 639 O O . ASP A 1 81 ? -2.462 -9.554 21.689 1.00 85.31 81 ASP A O 1
ATOM 643 N N . ASN A 1 82 ? -2.614 -10.809 19.835 1.00 88.69 82 ASN A N 1
ATOM 644 C CA . ASN A 1 82 ? -1.176 -10.835 19.564 1.00 88.69 82 ASN A CA 1
ATOM 645 C C . ASN A 1 82 ? -0.847 -10.543 18.083 1.00 88.69 82 ASN A C 1
ATOM 647 O O . ASN A 1 82 ? -0.526 -11.464 17.318 1.00 88.69 82 ASN A O 1
ATOM 651 N N . PRO A 1 83 ? -0.838 -9.256 17.679 1.00 88.38 83 PRO A N 1
ATOM 652 C CA . PRO A 1 83 ? -0.437 -8.823 16.336 1.00 88.38 83 PRO A CA 1
ATOM 653 C C . PRO A 1 83 ? 0.986 -9.265 15.960 1.00 88.38 83 PRO A C 1
ATOM 655 O O . PRO A 1 83 ? 1.281 -9.591 14.811 1.00 88.38 83 PRO A O 1
ATOM 658 N N . GLN A 1 84 ? 1.857 -9.392 16.961 1.00 91.62 84 GLN A N 1
ATOM 659 C CA . GLN A 1 84 ? 3.274 -9.707 16.783 1.00 91.62 84 GLN A CA 1
ATOM 660 C C . GLN A 1 84 ? 3.514 -11.183 16.416 1.00 91.62 84 GLN A C 1
ATOM 662 O O . GLN A 1 84 ? 4.596 -11.523 15.936 1.00 91.62 84 GLN A O 1
ATOM 667 N N . ALA A 1 85 ? 2.501 -12.051 16.538 1.00 92.81 85 ALA A N 1
ATOM 668 C CA . ALA A 1 85 ? 2.568 -13.454 16.119 1.00 92.81 85 ALA A CA 1
ATOM 669 C C . ALA A 1 85 ? 2.884 -13.640 14.620 1.00 92.81 85 ALA A C 1
ATOM 671 O O . ALA A 1 85 ? 3.496 -14.640 14.248 1.00 92.81 85 ALA A O 1
ATOM 672 N N . VAL A 1 86 ? 2.500 -12.683 13.764 1.00 95.25 86 VAL A N 1
ATOM 673 C CA . VAL A 1 86 ? 2.728 -12.740 12.305 1.00 95.25 86 VAL A CA 1
ATOM 674 C C . VAL A 1 86 ? 3.901 -11.874 11.832 1.00 95.25 86 VAL A C 1
ATOM 676 O O . VAL A 1 86 ? 4.240 -11.892 10.649 1.00 95.25 86 VAL A O 1
ATOM 679 N N . ALA A 1 87 ? 4.572 -11.143 12.732 1.00 95.50 87 ALA A N 1
ATOM 680 C CA . ALA A 1 87 ? 5.607 -10.169 12.370 1.00 95.50 87 ALA A CA 1
ATOM 681 C C . ALA A 1 87 ? 6.724 -10.771 11.494 1.00 95.50 87 ALA A C 1
ATOM 683 O O . ALA A 1 87 ? 7.116 -10.169 10.499 1.00 95.50 87 ALA A O 1
ATOM 684 N N . ALA A 1 88 ? 7.156 -12.004 11.785 1.00 96.56 88 ALA A N 1
ATOM 685 C CA . ALA A 1 88 ? 8.178 -12.703 11.002 1.00 96.56 88 ALA A CA 1
ATOM 686 C C . ALA A 1 88 ? 7.742 -13.039 9.556 1.00 96.56 88 ALA A C 1
ATOM 688 O O . ALA A 1 88 ? 8.576 -13.038 8.650 1.00 96.56 88 ALA A O 1
ATOM 689 N N . GLN A 1 89 ? 6.451 -13.308 9.317 1.00 96.56 89 GLN A N 1
ATOM 690 C CA . GLN A 1 89 ? 5.913 -13.517 7.963 1.00 96.56 89 GLN A CA 1
ATOM 691 C C . GLN A 1 89 ? 5.868 -12.194 7.189 1.00 96.56 89 GLN A C 1
ATOM 693 O O . GLN A 1 89 ? 6.217 -12.141 6.008 1.00 96.56 89 GLN A O 1
ATOM 698 N N . LEU A 1 90 ? 5.478 -11.117 7.875 1.00 97.50 90 LEU A N 1
ATOM 699 C CA . LEU A 1 90 ? 5.406 -9.768 7.321 1.00 97.50 90 LEU A CA 1
ATOM 700 C C . LEU A 1 90 ? 6.802 -9.207 6.997 1.00 97.50 90 LEU A C 1
ATOM 702 O O . LEU A 1 90 ? 6.979 -8.587 5.951 1.00 97.50 90 LEU A O 1
ATOM 706 N N . ASP A 1 91 ? 7.817 -9.506 7.810 1.00 97.69 91 ASP A N 1
ATOM 707 C CA . ASP A 1 91 ? 9.214 -9.152 7.528 1.00 97.69 91 ASP A CA 1
ATOM 708 C C . ASP A 1 91 ? 9.770 -9.875 6.289 1.00 97.69 91 ASP A C 1
ATOM 710 O O . ASP A 1 91 ? 10.448 -9.255 5.463 1.00 97.69 91 ASP A O 1
ATOM 714 N N . ASP A 1 92 ? 9.449 -11.160 6.088 1.00 97.00 92 ASP A N 1
ATOM 715 C CA . ASP A 1 92 ? 9.829 -11.869 4.858 1.00 97.00 92 ASP A CA 1
ATOM 716 C C . ASP A 1 92 ? 9.073 -11.327 3.629 1.00 97.00 92 ASP A C 1
ATOM 718 O O . ASP A 1 92 ? 9.657 -11.185 2.550 1.00 97.00 92 ASP A O 1
ATOM 722 N N . ALA A 1 93 ? 7.808 -10.917 3.786 1.00 97.81 93 ALA A N 1
ATOM 723 C CA . ALA A 1 93 ? 7.058 -10.228 2.736 1.00 97.81 93 ALA A CA 1
ATOM 724 C C . ALA A 1 93 ? 7.720 -8.890 2.342 1.00 97.81 93 ALA A C 1
ATOM 726 O O . ALA A 1 93 ? 7.993 -8.673 1.157 1.00 97.81 93 ALA A O 1
ATOM 727 N N . ILE A 1 94 ? 8.066 -8.038 3.319 1.00 97.69 94 ILE A N 1
ATOM 728 C CA . ILE A 1 94 ? 8.778 -6.758 3.119 1.00 97.69 94 ILE A CA 1
ATOM 729 C C . ILE A 1 94 ? 10.135 -6.990 2.431 1.00 97.69 94 ILE A C 1
ATOM 731 O O . ILE A 1 94 ? 10.494 -6.306 1.464 1.00 97.69 94 ILE A O 1
ATOM 735 N N . LYS A 1 95 ? 10.887 -8.007 2.864 1.00 97.19 95 LYS A N 1
ATOM 736 C CA . LYS A 1 95 ? 12.167 -8.403 2.258 1.00 97.19 95 LYS A CA 1
ATOM 737 C C . LYS A 1 95 ? 12.020 -8.832 0.793 1.00 97.19 95 LYS A C 1
ATOM 739 O O . LYS A 1 95 ? 12.840 -8.459 -0.046 1.00 97.19 95 LYS A O 1
ATOM 744 N N . ARG A 1 96 ? 10.970 -9.579 0.445 1.00 96.31 96 ARG A N 1
ATOM 745 C CA . ARG A 1 96 ? 10.700 -9.994 -0.944 1.00 96.31 96 ARG A CA 1
ATOM 746 C C . ARG A 1 96 ? 10.357 -8.811 -1.843 1.00 96.31 96 ARG A C 1
ATOM 748 O O . ARG A 1 96 ? 10.927 -8.692 -2.930 1.00 96.31 96 ARG A O 1
ATOM 755 N N . VAL A 1 97 ? 9.466 -7.920 -1.404 1.00 96.62 97 VAL A N 1
ATOM 756 C CA . VAL A 1 97 ? 9.057 -6.764 -2.222 1.00 96.62 97 VAL A CA 1
ATOM 757 C C . VAL A 1 97 ? 10.174 -5.734 -2.370 1.00 96.62 97 VAL A C 1
ATOM 759 O O . VAL A 1 97 ? 10.382 -5.229 -3.470 1.00 96.62 97 VAL A O 1
ATOM 762 N N . SER A 1 98 ? 10.977 -5.490 -1.331 1.00 95.56 98 SER A N 1
ATOM 763 C CA . SER A 1 98 ? 12.146 -4.597 -1.410 1.00 95.56 98 SER A CA 1
ATOM 764 C C . SER A 1 98 ? 13.217 -5.104 -2.388 1.00 95.56 98 SER A C 1
ATOM 766 O O . SER A 1 98 ? 13.744 -4.317 -3.181 1.00 95.56 98 SER A O 1
ATOM 768 N N . VAL A 1 99 ? 13.483 -6.418 -2.433 1.00 94.88 99 VAL A N 1
ATOM 769 C CA . VAL A 1 99 ? 14.353 -7.032 -3.458 1.00 94.88 99 VAL A CA 1
ATOM 770 C C . VAL A 1 99 ? 13.782 -6.833 -4.868 1.00 94.88 99 VAL A C 1
ATOM 772 O O . VAL A 1 99 ? 14.523 -6.456 -5.783 1.00 94.88 99 VAL A O 1
ATOM 775 N N . VAL A 1 100 ? 12.469 -7.015 -5.057 1.00 94.75 100 VAL A N 1
ATOM 776 C CA . VAL A 1 100 ? 11.808 -6.749 -6.347 1.00 94.75 100 VAL A CA 1
ATOM 777 C C . VAL A 1 100 ? 11.926 -5.276 -6.737 1.00 94.75 100 VAL A C 1
ATOM 779 O O . VAL A 1 100 ? 12.337 -4.991 -7.860 1.00 94.75 100 VAL A O 1
ATOM 782 N N . VAL A 1 101 ? 11.665 -4.333 -5.830 1.00 93.62 101 VAL A N 1
ATOM 783 C CA . VAL A 1 101 ? 11.829 -2.893 -6.089 1.00 93.62 101 VAL A CA 1
ATOM 784 C C . VAL A 1 101 ? 13.278 -2.571 -6.457 1.00 93.62 101 VAL A C 1
ATOM 786 O O . VAL A 1 101 ? 13.518 -1.858 -7.429 1.00 93.62 101 VAL A O 1
ATOM 789 N N . ALA A 1 102 ? 14.276 -3.126 -5.765 1.00 93.19 102 ALA A N 1
ATOM 790 C CA . ALA A 1 102 ? 15.685 -2.874 -6.070 1.00 93.19 102 ALA A CA 1
ATOM 791 C C . ALA A 1 102 ? 16.082 -3.330 -7.492 1.00 93.19 102 ALA A C 1
ATOM 793 O O . ALA A 1 102 ? 16.714 -2.564 -8.240 1.00 93.19 102 ALA A O 1
ATOM 794 N N . LEU A 1 103 ? 15.685 -4.550 -7.873 1.00 91.12 103 LEU A N 1
ATOM 795 C CA . LEU A 1 103 ? 16.064 -5.202 -9.131 1.00 91.12 103 LEU A CA 1
ATOM 796 C C . LEU A 1 103 ? 15.190 -4.787 -10.326 1.00 91.12 103 LEU A C 1
ATOM 798 O O . LEU A 1 103 ? 15.699 -4.651 -11.442 1.00 91.12 103 LEU A O 1
ATOM 802 N N . HIS A 1 104 ? 13.898 -4.544 -10.098 1.00 90.12 104 HIS A N 1
ATOM 803 C CA . HIS A 1 104 ? 12.860 -4.459 -11.128 1.00 90.12 104 HIS A CA 1
ATOM 804 C C . HIS A 1 104 ? 12.103 -3.117 -11.166 1.00 90.12 104 HIS A C 1
ATOM 806 O O . HIS A 1 104 ? 10.986 -3.088 -11.661 1.00 90.12 104 HIS A O 1
ATOM 812 N N . ARG A 1 105 ? 12.719 -1.987 -10.767 1.00 86.88 105 ARG A N 1
ATOM 813 C CA . ARG A 1 105 ? 12.163 -0.593 -10.764 1.00 86.88 105 ARG A CA 1
ATOM 814 C C . ARG A 1 105 ? 11.344 -0.118 -11.985 1.00 86.88 105 ARG A C 1
ATOM 816 O O . ARG A 1 105 ? 10.736 0.945 -11.955 1.00 86.88 105 ARG A O 1
ATOM 823 N N . VAL A 1 106 ? 11.436 -0.818 -13.111 1.00 86.81 106 VAL A N 1
ATOM 824 C CA . VAL A 1 106 ? 10.748 -0.531 -14.388 1.00 86.81 106 VAL A CA 1
ATOM 825 C C . VAL A 1 106 ? 9.521 -1.419 -14.634 1.00 86.81 106 VAL A C 1
ATOM 827 O O . VAL A 1 106 ? 8.855 -1.289 -15.670 1.00 86.81 106 VAL A O 1
ATOM 830 N N . SER A 1 107 ? 9.282 -2.360 -13.721 1.00 90.81 107 SER A N 1
ATOM 831 C CA . SER A 1 107 ? 8.131 -3.246 -13.678 1.00 90.81 107 SER A CA 1
ATOM 832 C C . SER A 1 107 ? 6.881 -2.448 -13.339 1.00 90.81 107 SER A C 1
ATOM 834 O O . SER A 1 107 ? 6.946 -1.475 -12.586 1.00 90.81 107 SER A O 1
ATOM 836 N N . HIS A 1 108 ? 5.740 -2.875 -13.870 1.00 89.19 108 HIS A N 1
ATOM 837 C CA . HIS A 1 108 ? 4.448 -2.351 -13.427 1.00 89.19 108 HIS A CA 1
ATOM 838 C C . HIS A 1 108 ? 3.996 -2.904 -12.072 1.00 89.19 108 HIS A C 1
ATOM 840 O O . HIS A 1 108 ? 2.998 -2.427 -11.582 1.00 89.19 108 HIS A O 1
ATOM 846 N N . TRP A 1 109 ? 4.725 -3.860 -11.485 1.00 92.94 109 TRP A N 1
ATOM 847 C CA . TRP A 1 109 ? 4.484 -4.362 -10.124 1.00 92.94 109 TRP A CA 1
ATOM 848 C C . TRP A 1 109 ? 5.210 -3.547 -9.041 1.00 92.94 109 TRP A C 1
ATOM 850 O O . TRP A 1 109 ? 5.278 -3.952 -7.884 1.00 92.94 109 TRP A O 1
ATOM 860 N N . THR A 1 110 ? 5.868 -2.443 -9.419 1.00 93.31 110 THR A N 1
ATOM 861 C CA . THR A 1 110 ? 6.685 -1.667 -8.472 1.00 93.31 110 THR A CA 1
ATOM 862 C C . THR A 1 110 ? 5.790 -0.932 -7.475 1.00 93.31 110 THR A C 1
ATOM 864 O O . THR A 1 110 ? 6.124 -0.897 -6.295 1.00 93.31 110 THR A O 1
ATOM 867 N N . ASP A 1 111 ? 4.655 -0.390 -7.924 1.00 94.06 111 ASP A N 1
ATOM 868 C CA . ASP A 1 111 ? 3.653 0.238 -7.065 1.00 94.06 111 ASP A CA 1
ATOM 869 C C . ASP A 1 111 ? 3.004 -0.762 -6.099 1.00 94.06 111 ASP A C 1
ATOM 871 O O . ASP A 1 111 ? 2.944 -0.472 -4.905 1.00 94.06 111 ASP A O 1
ATOM 875 N N . ASP A 1 112 ? 2.626 -1.967 -6.537 1.00 95.50 112 ASP A N 1
ATOM 876 C CA . ASP A 1 112 ? 2.078 -2.977 -5.618 1.00 95.50 112 ASP A CA 1
ATOM 877 C C . ASP A 1 112 ? 3.099 -3.473 -4.593 1.00 95.50 112 ASP A C 1
ATOM 879 O O . ASP A 1 112 ? 2.737 -3.838 -3.478 1.00 95.50 112 ASP A O 1
ATOM 883 N N . CYS A 1 113 ? 4.387 -3.497 -4.946 1.00 96.56 113 CYS A N 1
ATOM 884 C CA . CYS A 1 113 ? 5.440 -3.825 -3.993 1.00 96.56 113 CYS A CA 1
ATOM 885 C C . CYS A 1 113 ? 5.524 -2.800 -2.851 1.00 96.56 113 CYS A C 1
ATOM 887 O O . CYS A 1 113 ? 5.726 -3.202 -1.707 1.00 96.56 113 CYS A O 1
ATOM 889 N N . TYR A 1 114 ? 5.331 -1.506 -3.133 1.00 97.06 114 TYR A N 1
ATOM 890 C CA . TYR A 1 114 ? 5.216 -0.485 -2.086 1.00 97.06 114 TYR A CA 1
ATOM 891 C C . TYR A 1 114 ? 3.903 -0.614 -1.301 1.00 97.06 114 TYR A C 1
ATOM 893 O O . TYR A 1 114 ? 3.925 -0.509 -0.077 1.00 97.06 114 TYR A O 1
ATOM 901 N N . LEU A 1 115 ? 2.786 -0.926 -1.969 1.00 97.56 115 LEU A N 1
ATOM 902 C CA . LEU A 1 115 ? 1.506 -1.185 -1.301 1.00 97.56 115 LEU A CA 1
ATOM 903 C C . LEU A 1 115 ? 1.600 -2.349 -0.306 1.00 97.56 115 LEU A C 1
ATOM 905 O O . LEU A 1 115 ? 1.144 -2.232 0.827 1.00 97.56 115 LEU A O 1
ATOM 909 N N . LEU A 1 116 ? 2.196 -3.473 -0.715 1.00 97.38 116 LEU A N 1
ATOM 910 C CA . LEU A 1 116 ? 2.392 -4.635 0.152 1.00 97.38 116 LEU A CA 1
ATOM 911 C C . LEU A 1 116 ? 3.347 -4.341 1.312 1.00 97.38 116 LEU A C 1
ATOM 913 O O . LEU A 1 116 ? 3.108 -4.843 2.406 1.00 97.38 116 LEU A O 1
ATOM 917 N N . ALA A 1 117 ? 4.390 -3.530 1.100 1.00 97.88 117 ALA A N 1
ATOM 918 C CA . ALA A 1 117 ? 5.260 -3.085 2.187 1.00 97.88 117 ALA A CA 1
ATOM 919 C C . ALA A 1 117 ? 4.471 -2.267 3.225 1.00 97.88 117 ALA A C 1
ATOM 921 O O . ALA A 1 117 ? 4.476 -2.633 4.398 1.00 97.88 117 ALA A O 1
ATOM 922 N N . GLY A 1 118 ? 3.703 -1.264 2.776 1.00 97.94 118 GLY A N 1
ATOM 923 C CA . GLY A 1 118 ? 2.829 -0.447 3.628 1.00 97.94 118 GLY A CA 1
ATOM 924 C C . GLY A 1 118 ? 1.785 -1.267 4.389 1.00 97.94 118 GLY A C 1
ATOM 925 O O . GLY A 1 118 ? 1.631 -1.114 5.598 1.00 97.94 118 GLY A O 1
ATOM 926 N N . LYS A 1 119 ? 1.115 -2.208 3.708 1.00 97.75 119 LYS A N 1
ATOM 927 C CA . LYS A 1 119 ? 0.190 -3.172 4.332 1.00 97.75 119 LYS A CA 1
ATOM 928 C C . LYS A 1 119 ? 0.875 -4.025 5.401 1.00 97.75 119 LYS A C 1
ATOM 930 O O . LYS A 1 119 ? 0.309 -4.230 6.470 1.00 97.75 119 LYS A O 1
ATOM 935 N N . ALA A 1 120 ? 2.074 -4.531 5.123 1.00 97.69 120 ALA A N 1
ATOM 936 C CA . ALA A 1 120 ? 2.815 -5.367 6.059 1.00 97.69 120 ALA A CA 1
ATOM 937 C C . ALA A 1 120 ? 3.280 -4.575 7.293 1.00 97.69 120 ALA A C 1
ATOM 939 O O . ALA A 1 120 ? 3.131 -5.061 8.409 1.00 97.69 120 ALA A O 1
ATOM 940 N N . GLN A 1 121 ? 3.765 -3.343 7.115 1.00 97.31 121 GLN A N 1
ATOM 941 C CA . GLN A 1 121 ? 4.105 -2.430 8.215 1.00 97.31 121 GLN A CA 1
ATOM 942 C C . GLN A 1 121 ? 2.863 -2.097 9.064 1.00 97.31 121 GLN A C 1
ATOM 944 O O . GLN A 1 121 ? 2.895 -2.254 10.282 1.00 97.31 121 GLN A O 1
ATOM 949 N N . TYR A 1 122 ? 1.730 -1.773 8.428 1.00 97.00 122 TYR A N 1
ATOM 950 C CA . TYR A 1 122 ? 0.457 -1.529 9.116 1.00 97.00 122 TYR A CA 1
ATOM 951 C C . TYR A 1 122 ? 0.001 -2.741 9.949 1.00 97.00 122 TYR A C 1
ATOM 953 O O . TYR A 1 122 ? -0.399 -2.589 11.101 1.00 97.00 122 TYR A O 1
ATOM 961 N N . LEU A 1 123 ? 0.085 -3.961 9.402 1.00 95.88 123 LEU A N 1
ATOM 962 C CA . LEU A 1 123 ? -0.277 -5.189 10.126 1.00 95.88 123 LEU A CA 1
ATOM 963 C C . LEU A 1 123 ? 0.687 -5.519 11.281 1.00 95.88 123 LEU A C 1
ATOM 965 O O . LEU A 1 123 ? 0.260 -6.132 12.255 1.00 95.88 123 LEU A O 1
ATOM 969 N N . LYS A 1 124 ? 1.949 -5.069 11.217 1.00 94.38 124 LYS A N 1
ATOM 970 C CA . LYS A 1 124 ? 2.905 -5.091 12.341 1.00 94.38 124 LYS A CA 1
ATOM 971 C C . LYS A 1 124 ? 2.645 -4.002 13.398 1.00 94.38 124 LYS A C 1
ATOM 973 O O . LYS A 1 124 ? 3.424 -3.889 14.338 1.00 94.38 124 LYS A O 1
ATOM 978 N N . GLN A 1 125 ? 1.605 -3.178 13.230 1.00 94.12 125 GLN A N 1
ATOM 979 C CA . GLN A 1 125 ? 1.336 -1.970 14.026 1.00 94.12 125 GLN A CA 1
ATOM 980 C C . GLN A 1 125 ? 2.447 -0.900 13.943 1.00 94.12 125 GLN A C 1
ATOM 982 O O . GLN A 1 125 ? 2.492 0.030 14.747 1.00 94.12 125 GLN A O 1
ATOM 987 N N . ASP A 1 126 ? 3.319 -0.996 12.937 1.00 95.69 126 ASP A N 1
ATOM 988 C CA . ASP A 1 126 ? 4.367 -0.025 12.620 1.00 95.69 126 ASP A CA 1
ATOM 989 C C . ASP A 1 126 ? 3.774 1.065 11.713 1.00 95.69 126 ASP A C 1
ATOM 991 O O . ASP A 1 126 ? 4.029 1.142 10.508 1.00 95.69 126 ASP A O 1
ATOM 995 N N . PHE A 1 127 ? 2.864 1.853 12.292 1.00 97.00 127 PHE A N 1
ATOM 996 C CA . PHE A 1 127 ? 2.0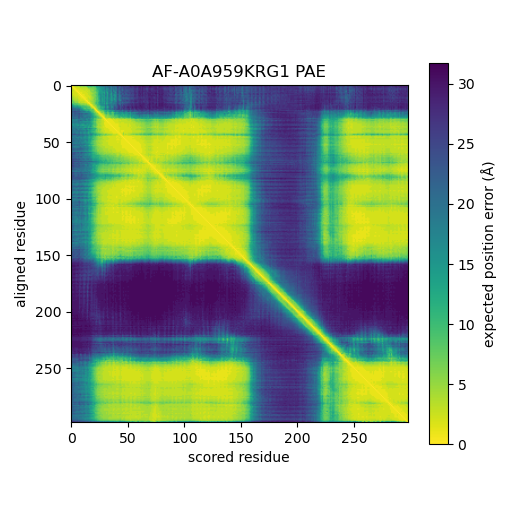73 2.835 11.549 1.00 97.00 127 PHE A CA 1
ATOM 997 C C . PHE A 1 127 ? 2.912 4.003 11.024 1.00 97.00 127 PHE A C 1
ATOM 999 O O . PHE A 1 127 ? 2.565 4.572 9.999 1.00 97.00 127 PHE A O 1
ATOM 1006 N N . GLU A 1 128 ? 4.021 4.333 11.686 1.00 96.69 128 GLU A N 1
ATOM 1007 C CA . GLU A 1 128 ? 4.943 5.393 11.267 1.00 96.69 128 GLU A CA 1
ATOM 1008 C C . GLU A 1 128 ? 5.697 5.000 9.990 1.00 96.69 128 GLU A C 1
ATOM 1010 O O . GLU A 1 128 ? 5.606 5.694 8.978 1.00 96.69 128 GLU A O 1
ATOM 1015 N N . THR A 1 129 ? 6.321 3.818 9.959 1.00 97.31 129 THR A N 1
ATOM 1016 C CA . THR A 1 129 ? 7.004 3.347 8.744 1.00 97.31 129 THR A CA 1
ATOM 1017 C C . THR A 1 129 ? 6.005 3.031 7.617 1.00 97.31 129 THR A C 1
ATOM 1019 O O . THR A 1 129 ? 6.318 3.197 6.431 1.00 97.31 129 THR A O 1
ATOM 1022 N N . ALA A 1 130 ? 4.781 2.604 7.962 1.00 98.12 130 ALA A N 1
ATOM 1023 C CA . ALA A 1 130 ? 3.688 2.439 7.000 1.00 98.12 130 ALA A CA 1
ATOM 1024 C C . ALA A 1 130 ? 3.257 3.774 6.371 1.00 98.12 130 ALA A C 1
ATOM 1026 O O . ALA A 1 130 ? 3.026 3.819 5.161 1.00 98.12 130 ALA A O 1
ATOM 1027 N N . GLU A 1 131 ? 3.159 4.844 7.168 1.00 97.50 131 GLU A N 1
ATOM 1028 C CA . GLU A 1 131 ? 2.811 6.201 6.730 1.00 97.50 131 GLU A CA 1
ATOM 1029 C C . GLU A 1 131 ? 3.812 6.674 5.673 1.00 97.50 131 GLU A C 1
ATOM 1031 O O . GLU A 1 131 ? 3.427 6.866 4.520 1.00 97.50 131 GLU A O 1
ATOM 1036 N N . GLU A 1 132 ? 5.107 6.710 6.001 1.00 96.94 132 GLU A N 1
ATOM 1037 C CA . GLU A 1 132 ? 6.174 7.116 5.072 1.00 96.94 132 GLU A CA 1
ATOM 1038 C C . GLU A 1 132 ? 6.167 6.314 3.758 1.00 96.94 132 GLU A C 1
ATOM 1040 O O . GLU A 1 132 ? 6.286 6.867 2.657 1.00 96.94 132 GLU A O 1
ATOM 1045 N N . THR A 1 133 ? 6.003 4.991 3.861 1.00 97.69 133 THR A N 1
ATOM 1046 C CA . THR A 1 133 ? 6.030 4.077 2.710 1.00 97.69 133 THR A CA 1
ATOM 1047 C C . THR A 1 133 ? 4.838 4.312 1.777 1.00 97.69 133 THR A C 1
ATOM 1049 O O . THR A 1 133 ? 4.996 4.329 0.549 1.00 97.69 133 THR A O 1
ATOM 1052 N N . LEU A 1 134 ? 3.646 4.527 2.340 1.00 97.81 134 LEU A N 1
ATOM 1053 C CA . LEU A 1 134 ? 2.417 4.786 1.590 1.00 97.81 134 LEU A CA 1
ATOM 1054 C C . LEU A 1 134 ? 2.370 6.222 1.046 1.00 97.81 134 LEU A C 1
ATOM 1056 O O . LEU A 1 134 ? 1.975 6.416 -0.104 1.00 97.81 134 LEU A O 1
ATOM 1060 N N . GLU A 1 135 ? 2.850 7.221 1.789 1.00 95.81 135 GLU A N 1
ATOM 1061 C CA . GLU A 1 135 ? 3.004 8.592 1.291 1.00 95.81 135 GLU A CA 1
ATOM 1062 C C . GLU A 1 135 ? 3.959 8.655 0.096 1.00 95.81 135 GLU A C 1
ATOM 1064 O O . GLU A 1 135 ? 3.626 9.240 -0.944 1.00 95.81 135 GLU A O 1
ATOM 1069 N N . TYR A 1 136 ? 5.124 8.002 0.202 1.00 95.56 136 TYR A N 1
ATOM 1070 C CA . TYR A 1 136 ? 6.064 7.871 -0.908 1.00 95.56 136 TYR A CA 1
ATOM 1071 C C . TYR A 1 136 ? 5.384 7.244 -2.127 1.00 95.56 136 TYR A C 1
ATOM 1073 O O . TYR A 1 136 ? 5.487 7.779 -3.235 1.00 95.56 136 TYR A O 1
ATOM 1081 N N . MET A 1 137 ? 4.647 6.145 -1.930 1.00 94.94 137 MET A N 1
ATOM 1082 C CA . MET A 1 137 ? 3.923 5.456 -2.996 1.00 94.94 137 MET A CA 1
ATOM 1083 C C . MET A 1 137 ? 2.898 6.375 -3.679 1.00 94.94 137 MET A C 1
ATOM 1085 O O . MET A 1 137 ? 2.914 6.521 -4.905 1.00 94.94 137 MET A O 1
ATOM 1089 N N . VAL A 1 138 ? 2.026 7.023 -2.904 1.00 94.38 138 VAL A N 1
ATOM 1090 C CA . VAL A 1 138 ? 0.982 7.929 -3.408 1.00 94.38 138 VAL A CA 1
ATOM 1091 C C . VAL A 1 138 ? 1.616 9.089 -4.185 1.00 94.38 138 VAL A C 1
ATOM 1093 O O . VAL A 1 138 ? 1.185 9.403 -5.297 1.00 94.38 138 VAL A O 1
ATOM 1096 N N . LYS A 1 139 ? 2.699 9.682 -3.676 1.00 92.75 139 LYS A N 1
ATOM 1097 C CA . LYS A 1 139 ? 3.432 10.772 -4.337 1.00 92.75 139 LYS A CA 1
ATOM 1098 C C . LYS A 1 139 ? 4.084 10.321 -5.652 1.00 92.75 139 LYS A C 1
ATOM 1100 O O . LYS A 1 139 ? 3.859 10.932 -6.702 1.00 92.75 139 LYS A O 1
ATOM 1105 N N . GLU A 1 140 ? 4.852 9.233 -5.614 1.00 91.62 140 GLU A N 1
ATOM 1106 C CA . GLU A 1 140 ? 5.690 8.739 -6.716 1.00 91.62 140 GLU A CA 1
ATOM 1107 C C . GLU A 1 140 ? 4.873 8.091 -7.851 1.00 91.62 140 GLU A C 1
ATOM 1109 O O . GLU A 1 140 ? 5.204 8.270 -9.033 1.00 91.62 140 GLU A O 1
ATOM 1114 N N . PHE A 1 141 ? 3.789 7.380 -7.525 1.00 91.00 141 PHE A N 1
ATOM 1115 C CA . PHE A 1 141 ? 2.976 6.622 -8.487 1.00 91.00 141 PHE A CA 1
ATOM 1116 C C . PHE A 1 141 ? 1.641 7.280 -8.859 1.00 91.00 141 PHE A C 1
ATOM 1118 O O . PHE A 1 141 ? 0.950 6.766 -9.745 1.00 91.00 141 PHE A O 1
ATOM 1125 N N . SER A 1 142 ? 1.325 8.457 -8.298 1.00 89.88 142 SER A N 1
ATOM 1126 C CA . SER A 1 142 ? 0.170 9.278 -8.696 1.00 89.88 142 SER A CA 1
ATOM 1127 C C . SER A 1 142 ? -0.019 9.361 -10.221 1.00 89.88 142 SER A C 1
ATOM 1129 O O . SER A 1 142 ? 0.964 9.377 -10.979 1.00 89.88 142 SER A O 1
ATOM 1131 N N . PRO A 1 143 ? -1.268 9.451 -10.724 1.00 86.38 143 PRO A N 1
ATOM 1132 C CA . PRO A 1 143 ? -1.529 9.522 -12.162 1.00 86.38 143 PRO A CA 1
ATOM 1133 C C . PRO A 1 143 ? -0.788 10.693 -12.826 1.00 86.38 143 PRO A C 1
ATOM 1135 O O . PRO A 1 143 ? -0.276 10.539 -13.940 1.00 86.38 143 PRO A O 1
ATOM 1138 N N . SER A 1 144 ? -0.633 11.811 -12.109 1.00 84.38 144 SER A N 1
ATOM 1139 C CA . SER A 1 14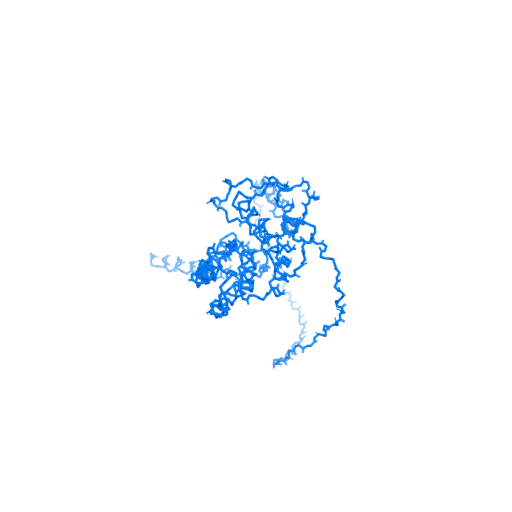4 ? 0.114 12.994 -12.544 1.00 84.38 144 SER A CA 1
ATOM 1140 C C . SER A 1 144 ? 1.631 12.752 -12.613 1.00 84.38 144 SER A C 1
ATOM 1142 O O . SER A 1 144 ? 2.254 13.025 -13.644 1.00 84.38 144 SER A O 1
ATOM 1144 N N . ALA A 1 145 ? 2.260 12.172 -11.582 1.00 86.19 145 ALA A N 1
ATOM 1145 C CA . ALA A 1 145 ? 3.684 11.820 -11.612 1.00 86.19 145 ALA A CA 1
ATOM 1146 C C . ALA A 1 145 ? 3.977 10.769 -12.696 1.00 86.19 145 ALA A C 1
ATOM 1148 O O . ALA A 1 145 ? 4.920 10.899 -13.488 1.00 86.19 145 ALA A O 1
ATOM 1149 N N . THR A 1 146 ? 3.113 9.762 -12.801 1.00 84.25 146 THR A N 1
ATOM 1150 C CA . THR A 1 146 ? 3.183 8.694 -13.798 1.00 84.25 146 THR A CA 1
ATOM 1151 C C . THR A 1 146 ? 3.030 9.229 -15.230 1.00 84.25 146 THR A C 1
ATOM 1153 O O . THR A 1 146 ? 3.770 8.807 -16.131 1.00 84.25 146 THR A O 1
ATOM 1156 N N . SER A 1 147 ? 2.123 10.183 -15.478 1.00 83.19 147 SER A N 1
ATOM 1157 C CA . SER A 1 147 ? 1.955 10.820 -16.794 1.00 83.19 147 SER A CA 1
ATOM 1158 C C . SER A 1 147 ? 3.183 11.667 -17.164 1.00 83.19 147 SER A C 1
ATOM 1160 O O . SER A 1 147 ? 3.733 11.504 -18.263 1.00 83.19 147 SER A O 1
ATOM 1162 N N . LYS A 1 148 ? 3.701 12.468 -16.218 1.00 83.94 148 LYS A N 1
ATOM 1163 C CA . LYS A 1 148 ? 4.916 13.292 -16.354 1.00 83.94 148 LYS A CA 1
ATOM 1164 C C . LYS A 1 148 ? 6.146 12.432 -16.678 1.00 83.94 148 LYS A C 1
ATOM 1166 O O . LYS A 1 148 ? 6.850 12.715 -17.654 1.00 83.94 148 LYS A O 1
ATOM 1171 N N . LYS A 1 149 ? 6.358 11.311 -15.975 1.00 81.94 149 LYS A N 1
ATOM 1172 C CA . LYS A 1 149 ? 7.429 10.330 -16.266 1.00 81.94 149 LYS A CA 1
ATOM 1173 C C . LYS A 1 149 ? 7.298 9.730 -17.667 1.00 81.94 149 LYS A C 1
ATOM 1175 O O . LYS A 1 149 ? 8.257 9.748 -18.448 1.00 81.94 149 LYS A O 1
ATOM 1180 N N . LYS A 1 150 ? 6.099 9.267 -18.044 1.00 79.50 150 LYS A N 1
ATOM 1181 C CA . LYS A 1 150 ? 5.813 8.733 -19.391 1.00 79.50 150 LYS A CA 1
ATOM 1182 C C . LYS A 1 150 ? 6.064 9.788 -20.484 1.00 79.50 150 LYS A C 1
ATOM 1184 O O . LYS A 1 150 ? 6.582 9.447 -21.552 1.00 79.50 150 LYS A O 1
ATOM 1189 N N . ALA A 1 151 ? 5.758 11.062 -20.234 1.00 81.00 151 ALA A N 1
ATOM 1190 C CA . ALA A 1 151 ? 6.044 12.171 -21.145 1.00 81.00 151 ALA A CA 1
ATOM 1191 C C . ALA A 1 151 ? 7.552 12.468 -21.262 1.00 81.00 151 ALA A C 1
ATOM 1193 O O . ALA A 1 151 ? 8.058 12.617 -22.378 1.00 81.00 151 ALA A O 1
ATOM 1194 N N . ALA A 1 152 ? 8.294 12.479 -20.151 1.00 79.38 152 ALA A N 1
ATOM 1195 C CA . ALA A 1 152 ? 9.746 12.670 -20.143 1.00 79.38 152 ALA A CA 1
ATOM 1196 C C . ALA A 1 152 ? 10.483 11.567 -20.930 1.00 79.38 152 ALA A C 1
ATOM 1198 O O . ALA A 1 152 ? 11.337 11.867 -21.768 1.00 79.38 152 ALA A O 1
ATOM 1199 N N . VAL A 1 153 ? 10.097 10.296 -20.754 1.00 73.06 153 VAL A N 1
ATOM 1200 C CA . VAL A 1 153 ? 10.641 9.164 -21.532 1.00 73.06 153 VAL A CA 1
ATOM 1201 C C . VAL A 1 153 ? 10.309 9.291 -23.026 1.00 73.06 153 VAL A C 1
ATOM 1203 O O . VAL A 1 153 ? 11.154 9.003 -23.876 1.00 73.06 153 VAL A O 1
ATOM 1206 N N . LYS A 1 154 ? 9.108 9.769 -23.388 1.00 68.69 154 LYS A N 1
ATOM 1207 C CA . LYS A 1 154 ? 8.759 10.060 -24.793 1.00 68.69 154 LYS A CA 1
ATOM 1208 C C . LYS A 1 154 ? 9.620 11.187 -25.380 1.00 68.69 154 LYS A C 1
ATOM 1210 O O . LYS A 1 154 ? 10.077 11.035 -26.510 1.00 68.69 154 LYS A O 1
ATOM 1215 N N . LYS A 1 155 ? 9.881 12.269 -24.630 1.00 64.50 155 LYS A N 1
ATOM 1216 C CA . LYS A 1 155 ? 10.752 13.386 -25.056 1.00 64.50 155 LYS A CA 1
ATOM 1217 C C . LYS A 1 155 ? 12.219 12.956 -25.228 1.00 64.50 155 LYS A C 1
ATOM 1219 O O . LYS A 1 155 ? 12.862 13.388 -26.179 1.00 64.50 155 LYS A O 1
ATOM 1224 N N . LYS A 1 156 ? 12.735 12.065 -24.367 1.00 60.03 156 LYS A N 1
ATOM 1225 C CA . LYS A 1 156 ? 14.120 11.550 -24.434 1.00 60.03 156 LYS A CA 1
ATOM 1226 C C . LYS A 1 156 ? 14.383 10.566 -25.589 1.00 60.03 156 LYS A C 1
ATOM 1228 O O . LYS A 1 156 ? 15.542 10.326 -25.917 1.00 60.03 156 LYS A O 1
ATOM 1233 N N . LYS A 1 157 ? 13.355 10.019 -26.255 1.00 52.25 157 LYS A N 1
ATOM 1234 C CA . LYS A 1 157 ? 13.533 9.125 -27.418 1.00 52.25 157 LYS A CA 1
ATOM 1235 C C . LYS A 1 157 ? 13.852 9.930 -28.693 1.00 52.25 157 LYS A C 1
ATOM 1237 O O . LYS A 1 157 ? 12.955 10.576 -29.234 1.00 52.25 157 LYS A O 1
ATOM 1242 N N . PRO A 1 158 ? 15.084 9.862 -29.247 1.00 44.03 158 PRO A N 1
ATOM 1243 C CA . PRO A 1 158 ? 15.459 10.659 -30.412 1.00 44.03 158 PRO A CA 1
ATOM 1244 C C . PRO A 1 158 ? 14.669 10.251 -31.663 1.00 44.03 158 PRO A C 1
ATOM 1246 O O . PRO A 1 158 ? 14.274 9.093 -31.832 1.00 44.03 158 PRO A O 1
ATOM 1249 N N . VAL A 1 159 ? 14.478 11.212 -32.572 1.00 43.62 159 VAL A N 1
ATOM 1250 C CA . VAL A 1 159 ? 13.542 11.181 -33.714 1.00 43.62 159 VAL A CA 1
ATOM 1251 C C . VAL A 1 159 ? 13.938 10.177 -34.821 1.00 43.62 159 VAL A C 1
ATOM 1253 O O . VAL A 1 159 ? 14.137 10.527 -35.983 1.00 43.62 159 VAL A O 1
ATOM 1256 N N . LYS A 1 160 ? 13.934 8.870 -34.525 1.00 37.22 160 LYS A N 1
ATOM 1257 C CA . LYS A 1 160 ? 14.187 7.781 -35.497 1.00 37.22 160 LYS A CA 1
ATOM 1258 C C . LYS A 1 160 ? 13.070 7.582 -36.548 1.00 37.22 160 LYS A C 1
ATOM 1260 O O . LYS A 1 160 ? 13.081 6.593 -37.282 1.00 37.22 160 LYS A O 1
ATOM 1265 N N . LYS A 1 161 ? 12.120 8.524 -36.674 1.00 36.41 161 LYS A N 1
ATOM 1266 C CA . LYS A 1 161 ? 11.088 8.551 -37.734 1.00 36.41 161 LYS A CA 1
ATOM 1267 C C . LYS A 1 161 ? 11.329 9.577 -38.858 1.00 36.41 161 LYS A C 1
ATOM 1269 O O . LYS A 1 161 ? 10.738 9.392 -39.921 1.00 36.41 161 LYS A O 1
ATOM 1274 N N . LYS A 1 162 ? 12.211 10.585 -38.720 1.00 32.06 162 LYS A N 1
ATOM 1275 C CA . LYS A 1 162 ? 12.486 11.540 -39.826 1.00 32.06 162 LYS A CA 1
ATOM 1276 C C . LYS A 1 162 ? 13.460 10.979 -40.887 1.00 32.06 162 LYS A C 1
ATOM 1278 O O . LYS A 1 162 ? 13.190 11.107 -42.083 1.00 32.06 162 LYS A O 1
ATOM 1283 N N . ASP A 1 163 ? 14.488 10.216 -40.504 1.00 39.53 163 ASP A N 1
ATOM 1284 C CA . ASP A 1 163 ? 15.502 9.714 -41.460 1.00 39.53 163 ASP A CA 1
ATOM 1285 C C . ASP A 1 163 ? 15.023 8.636 -42.445 1.00 39.53 163 ASP A C 1
ATOM 1287 O O . ASP A 1 163 ? 15.533 8.538 -43.570 1.00 39.53 163 ASP A O 1
ATOM 1291 N N . LYS A 1 164 ? 14.017 7.824 -42.080 1.00 37.59 164 LYS A N 1
ATOM 1292 C CA . LYS A 1 164 ? 13.491 6.786 -42.988 1.00 37.59 164 LYS A CA 1
ATOM 1293 C C . LYS A 1 164 ? 12.814 7.382 -44.233 1.00 37.59 164 LYS A C 1
ATOM 1295 O O . LYS A 1 164 ? 12.876 6.748 -45.286 1.00 37.59 164 LYS A O 1
ATOM 1300 N N . LYS A 1 165 ? 12.248 8.601 -44.173 1.00 34.34 165 LYS A N 1
ATOM 1301 C CA . LYS A 1 165 ? 11.709 9.297 -45.365 1.00 34.34 165 LYS A CA 1
ATOM 1302 C C . LYS A 1 165 ? 12.824 9.851 -46.270 1.00 34.34 165 LYS A C 1
ATOM 1304 O O . LYS A 1 165 ? 12.708 9.747 -47.492 1.00 34.34 165 LYS A O 1
ATOM 1309 N N . VAL A 1 166 ? 13.936 10.340 -45.711 1.00 41.31 166 VAL A N 1
ATOM 1310 C CA . VAL A 1 166 ? 15.068 10.879 -46.497 1.00 41.31 166 VAL A CA 1
ATOM 1311 C C . VAL A 1 166 ? 15.853 9.763 -47.202 1.00 41.31 166 VAL A C 1
ATOM 1313 O O . VAL A 1 166 ? 16.105 9.852 -48.408 1.00 41.31 166 VAL A O 1
ATOM 1316 N N . LYS A 1 167 ? 16.160 8.650 -46.512 1.00 35.34 167 LYS A N 1
ATOM 1317 C CA . LYS A 1 167 ? 16.851 7.503 -47.139 1.00 35.34 167 LYS A CA 1
ATOM 1318 C C . LYS A 1 167 ? 16.018 6.817 -48.236 1.00 35.34 167 LYS A C 1
ATOM 1320 O O . LYS A 1 167 ? 16.604 6.378 -49.226 1.00 35.34 167 LYS A O 1
ATOM 1325 N N . LYS A 1 168 ? 14.676 6.781 -48.143 1.00 38.28 168 LYS A N 1
ATOM 1326 C CA . LYS A 1 168 ? 13.817 6.240 -49.225 1.00 38.28 168 LYS A CA 1
ATOM 1327 C C . LYS A 1 168 ? 13.758 7.154 -50.463 1.00 38.28 168 LYS A C 1
ATOM 1329 O O . LYS A 1 168 ? 13.676 6.628 -51.569 1.00 38.28 168 LYS A O 1
ATOM 1334 N N . LYS A 1 169 ? 13.874 8.487 -50.314 1.00 36.78 169 LYS A N 1
ATOM 1335 C CA . LYS A 1 169 ? 13.986 9.421 -51.457 1.00 36.78 169 LYS A CA 1
ATOM 1336 C C . LYS A 1 169 ? 15.363 9.360 -52.143 1.00 36.78 169 LYS A C 1
ATOM 1338 O O . LYS A 1 169 ? 15.406 9.291 -53.368 1.00 36.78 169 LYS A O 1
ATOM 1343 N N . LYS A 1 170 ? 16.483 9.289 -51.403 1.00 36.19 170 LYS A N 1
ATOM 1344 C CA . LYS A 1 170 ? 17.828 9.178 -52.022 1.00 36.19 170 LYS A CA 1
ATOM 1345 C C . LYS A 1 170 ? 18.067 7.851 -52.766 1.00 36.19 170 LYS A C 1
ATOM 1347 O O . LYS A 1 170 ? 18.769 7.856 -53.770 1.00 36.19 170 LYS A O 1
ATOM 1352 N N . LYS A 1 171 ? 17.450 6.731 -52.355 1.00 33.25 171 LYS A N 1
ATOM 1353 C CA . LYS A 1 171 ? 17.626 5.422 -53.030 1.00 33.25 171 LYS A CA 1
ATOM 1354 C C . LYS A 1 171 ? 16.845 5.251 -54.350 1.00 33.25 171 LYS A C 1
ATOM 1356 O O . LYS A 1 171 ? 17.048 4.243 -55.017 1.00 33.25 171 LYS A O 1
ATOM 1361 N N . LYS A 1 172 ? 15.981 6.206 -54.735 1.00 35.50 172 LYS A N 1
ATOM 1362 C CA . LYS A 1 172 ? 15.208 6.191 -56.000 1.00 35.50 172 LYS A CA 1
ATOM 1363 C C . LYS A 1 172 ? 15.781 7.080 -57.125 1.00 35.50 172 LYS A C 1
ATOM 1365 O O . LYS A 1 172 ? 15.202 7.097 -58.201 1.00 35.50 172 LYS A O 1
ATOM 1370 N N . LYS A 1 173 ? 16.888 7.811 -56.909 1.00 35.03 173 LYS A N 1
ATOM 1371 C CA . LYS A 1 173 ? 17.449 8.776 -57.890 1.00 35.03 173 LYS A CA 1
ATOM 1372 C C . LYS A 1 173 ? 18.871 8.465 -58.407 1.00 35.03 173 LYS A C 1
ATOM 1374 O O . LYS A 1 173 ? 19.476 9.326 -59.031 1.00 35.03 173 LYS A O 1
ATOM 1379 N N . SER A 1 174 ? 19.428 7.269 -58.178 1.00 31.06 174 SER A N 1
ATOM 1380 C CA . SER A 1 174 ? 20.813 6.947 -58.591 1.00 31.06 174 SER A CA 1
ATOM 1381 C C . SER A 1 174 ? 21.026 5.533 -59.158 1.00 31.06 174 SER A C 1
ATOM 1383 O O . SER A 1 174 ? 21.717 4.699 -58.578 1.00 31.06 174 SER A O 1
ATOM 1385 N N . LYS A 1 175 ? 20.447 5.299 -60.341 1.00 28.09 175 LYS A N 1
ATOM 1386 C CA . LYS A 1 175 ? 20.857 4.389 -61.442 1.00 28.09 175 LYS A CA 1
ATOM 1387 C C . LYS A 1 175 ? 19.916 4.746 -62.614 1.00 28.09 175 LYS A C 1
ATOM 1389 O O . LYS A 1 175 ? 18.725 4.842 -62.325 1.00 28.09 175 LYS A O 1
ATOM 1394 N N . PRO A 1 176 ? 20.381 4.969 -63.863 1.00 31.22 176 PRO A N 1
ATOM 1395 C CA . PRO A 1 176 ? 21.512 4.279 -64.503 1.00 31.22 176 PRO A CA 1
ATOM 1396 C C . PRO A 1 176 ? 22.550 5.182 -65.220 1.00 31.22 176 PRO A C 1
ATOM 1398 O O . PRO A 1 176 ? 22.181 6.195 -65.795 1.00 31.22 176 PRO A O 1
ATOM 1401 N N . SER A 1 177 ? 23.825 4.751 -65.273 1.00 25.98 177 SER A N 1
ATOM 1402 C CA . SER A 1 177 ? 24.804 5.091 -66.349 1.00 25.98 177 SER A CA 1
ATOM 1403 C C . SER A 1 177 ? 26.217 4.494 -66.130 1.00 25.98 177 SER A C 1
ATOM 1405 O O . SER A 1 177 ? 27.232 5.168 -66.286 1.00 25.98 177 SER A O 1
ATOM 1407 N N . LYS A 1 178 ? 26.350 3.197 -65.796 1.00 27.52 178 LYS A N 1
ATOM 1408 C CA . LYS A 1 178 ? 27.676 2.528 -65.798 1.00 27.52 178 LYS A CA 1
ATOM 1409 C C . LYS A 1 178 ? 27.997 1.898 -67.163 1.00 27.52 178 LYS A C 1
ATOM 1411 O O . LYS A 1 178 ? 27.854 0.693 -67.342 1.00 27.52 178 LYS A O 1
ATOM 1416 N N . LYS A 1 179 ? 28.498 2.707 -68.105 1.00 28.12 179 LYS A N 1
ATOM 1417 C CA . LYS A 1 179 ? 29.213 2.246 -69.316 1.00 28.12 179 LYS A CA 1
ATOM 1418 C C . LYS A 1 179 ? 30.324 3.255 -69.669 1.00 28.12 179 LYS A C 1
ATOM 1420 O O . LYS A 1 179 ? 30.037 4.440 -69.728 1.00 28.12 179 LYS A O 1
ATOM 1425 N N . LYS A 1 180 ? 31.554 2.766 -69.934 1.00 25.83 180 LYS A N 1
ATOM 1426 C CA . LYS A 1 180 ? 32.809 3.518 -70.253 1.00 25.83 180 LYS A CA 1
ATOM 1427 C C . LYS A 1 180 ? 33.306 4.436 -69.098 1.00 25.83 180 LYS A C 1
ATOM 1429 O O . LYS A 1 180 ? 32.664 5.415 -68.774 1.00 25.83 180 LYS A O 1
ATOM 1434 N N . LYS A 1 181 ? 34.444 4.213 -68.422 1.00 26.73 181 LYS A N 1
ATOM 1435 C CA . LYS A 1 181 ? 35.817 3.998 -68.932 1.00 26.73 181 LYS A CA 1
ATOM 1436 C C . LYS A 1 181 ? 36.697 3.190 -67.945 1.00 26.73 181 LYS A C 1
ATOM 1438 O O . LYS A 1 181 ? 36.713 3.467 -66.751 1.00 26.73 181 LYS A O 1
ATOM 1443 N N . LYS A 1 182 ? 37.475 2.236 -68.478 1.00 26.20 182 LYS A N 1
ATOM 1444 C CA . LYS A 1 182 ? 38.729 1.696 -67.890 1.00 26.20 182 LYS A CA 1
ATOM 1445 C C . LYS A 1 182 ? 39.919 2.597 -68.305 1.00 26.20 182 LYS A C 1
ATOM 1447 O O . LYS A 1 182 ? 39.774 3.339 -69.273 1.00 26.20 182 LYS A O 1
ATOM 1452 N N . LYS A 1 183 ? 41.104 2.378 -67.693 1.00 24.27 183 LYS A N 1
ATOM 1453 C CA . LYS A 1 183 ? 42.428 3.043 -67.915 1.00 24.27 183 LYS A CA 1
ATOM 1454 C C . LYS A 1 183 ? 42.518 4.438 -67.246 1.00 24.27 183 LYS A C 1
ATOM 1456 O O . LYS A 1 183 ? 41.575 5.201 -67.385 1.00 24.27 183 LYS A O 1
ATOM 1461 N N . LYS A 1 184 ? 43.576 4.852 -66.519 1.00 25.55 184 LYS A N 1
ATOM 1462 C CA . LYS A 1 184 ? 44.933 4.325 -66.162 1.00 25.55 184 LYS A CA 1
ATOM 1463 C C . LYS A 1 184 ? 45.117 4.429 -64.610 1.00 25.55 184 LYS A C 1
ATOM 1465 O O . LYS A 1 184 ? 44.381 5.189 -63.999 1.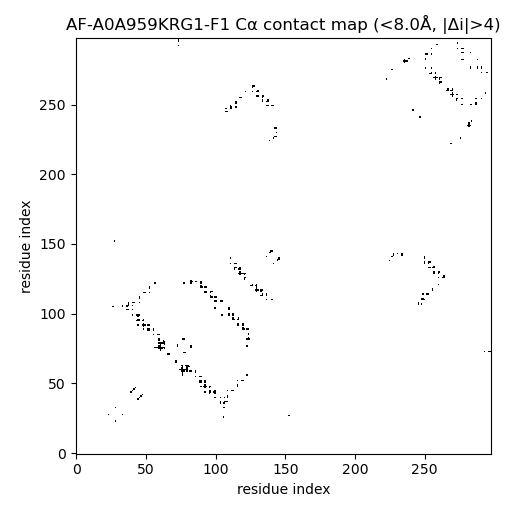00 25.55 184 LYS A O 1
ATOM 1470 N N . LYS A 1 185 ? 45.871 3.578 -63.878 1.00 25.31 185 LYS A N 1
ATOM 1471 C CA . LYS A 1 185 ? 47.343 3.614 -63.591 1.00 25.31 185 LYS A CA 1
ATOM 1472 C C . LYS A 1 185 ? 47.891 5.044 -63.318 1.00 25.31 185 LYS A C 1
ATOM 1474 O O . LYS A 1 185 ? 47.559 5.924 -64.096 1.00 25.31 185 LYS A O 1
ATOM 1479 N N . SER A 1 186 ? 48.753 5.346 -62.327 1.00 22.81 186 SER A N 1
ATOM 1480 C CA . SER A 1 186 ? 49.473 4.536 -61.306 1.00 22.81 186 SER A CA 1
ATOM 1481 C C . SER A 1 186 ? 50.354 5.417 -60.376 1.00 22.81 186 SER A C 1
ATOM 1483 O O . SER A 1 186 ? 50.769 6.484 -60.810 1.00 22.81 186 SER A O 1
ATOM 1485 N N . SER A 1 187 ? 50.796 4.891 -59.212 1.00 23.95 187 SER A N 1
ATOM 1486 C CA . SER A 1 187 ? 51.851 5.439 -58.299 1.00 23.95 187 SER A CA 1
ATOM 1487 C C . SER A 1 187 ? 51.488 6.741 -57.533 1.00 23.95 187 SER A C 1
ATOM 1489 O O . SER A 1 187 ? 50.587 7.445 -57.959 1.00 23.95 187 SER A O 1
ATOM 1491 N N . LYS A 1 188 ? 52.076 7.101 -56.374 1.00 26.30 188 LYS A N 1
ATOM 1492 C CA . LYS A 1 188 ? 53.410 6.781 -55.816 1.00 26.30 188 LYS A CA 1
ATOM 1493 C C . LYS A 1 188 ? 53.424 6.794 -54.260 1.00 26.30 188 LYS A C 1
ATOM 1495 O O . LYS A 1 188 ? 52.687 7.537 -53.628 1.00 26.30 188 LYS A O 1
ATOM 1500 N N . LYS A 1 189 ? 54.310 5.958 -53.693 1.00 22.98 189 LYS A N 1
ATOM 1501 C CA . LYS A 1 189 ? 55.014 6.029 -52.379 1.00 22.98 189 LYS A CA 1
ATOM 1502 C C . LYS A 1 189 ? 55.371 7.483 -51.942 1.00 22.98 189 LYS A C 1
ATOM 1504 O O . LYS A 1 189 ? 55.500 8.316 -52.827 1.00 22.98 189 LYS A O 1
ATOM 1509 N N . LYS A 1 190 ? 55.687 7.835 -50.676 1.00 23.78 190 LYS A N 1
ATOM 1510 C CA . LYS A 1 190 ? 56.306 7.100 -49.529 1.00 23.78 190 LYS A CA 1
ATOM 1511 C C . LYS A 1 190 ? 56.284 7.995 -48.253 1.00 23.78 190 LYS A C 1
ATOM 1513 O O . LYS A 1 190 ? 56.460 9.180 -48.466 1.00 23.78 190 LYS A O 1
ATOM 1518 N N . LYS A 1 191 ? 56.258 7.401 -47.032 1.00 23.36 191 LYS A N 1
ATOM 1519 C CA . LYS A 1 191 ? 56.925 7.786 -45.730 1.00 23.36 191 LYS A CA 1
ATOM 1520 C C . LYS A 1 191 ? 56.870 9.276 -45.237 1.00 23.36 191 LYS A C 1
ATOM 1522 O O . LYS A 1 191 ? 56.650 10.168 -46.026 1.00 23.36 191 LYS A O 1
ATOM 1527 N N . SER A 1 192 ? 57.048 9.640 -43.958 1.00 23.56 192 SER A N 1
ATOM 1528 C CA . SER A 1 192 ? 57.732 9.038 -42.788 1.00 23.56 192 SER A CA 1
ATOM 1529 C C . SER A 1 192 ? 57.098 9.521 -41.446 1.00 23.56 192 SER A C 1
ATOM 1531 O O . SER A 1 192 ? 56.454 10.558 -41.443 1.00 23.56 192 SER A O 1
ATOM 1533 N N . SER A 1 193 ? 57.108 8.715 -40.362 1.00 22.86 193 SER A N 1
ATOM 1534 C CA . SER A 1 193 ? 57.891 8.918 -39.098 1.00 22.86 193 SER A CA 1
ATOM 1535 C C . SER A 1 193 ? 57.305 9.954 -38.096 1.00 22.86 193 SER A C 1
ATOM 1537 O O . SER A 1 193 ? 56.791 10.966 -38.535 1.00 22.86 193 SER A O 1
ATOM 1539 N N . THR A 1 194 ? 57.343 9.821 -36.756 1.00 23.08 194 THR A N 1
ATOM 1540 C CA . THR A 1 194 ? 57.984 8.845 -35.831 1.0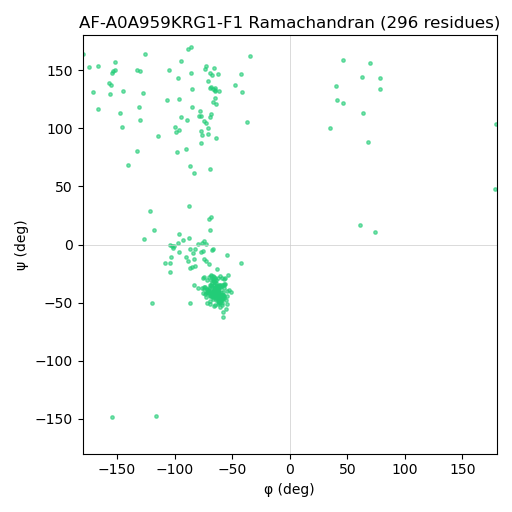0 23.08 194 THR A CA 1
ATOM 1541 C C . THR A 1 194 ? 57.416 8.989 -34.400 1.00 23.08 194 THR A C 1
ATOM 1543 O O . THR A 1 194 ? 57.151 10.125 -34.043 1.00 23.08 194 THR A O 1
ATOM 1546 N N . ARG A 1 195 ? 57.438 7.904 -33.579 1.00 22.50 195 ARG A N 1
ATOM 1547 C CA . ARG A 1 195 ? 57.736 7.868 -32.102 1.00 22.50 195 ARG A CA 1
ATOM 1548 C C . ARG A 1 195 ? 56.774 8.644 -31.151 1.00 22.50 195 ARG A C 1
ATOM 1550 O O . ARG A 1 195 ? 56.287 9.693 -31.521 1.00 22.50 195 ARG A O 1
ATOM 1557 N N . SER A 1 196 ? 56.414 8.262 -29.917 1.00 25.64 196 SER A N 1
ATOM 1558 C CA . SER A 1 196 ? 56.597 7.140 -28.948 1.00 25.64 196 SER A CA 1
ATOM 1559 C C . SER A 1 196 ? 55.350 7.175 -28.025 1.00 25.64 196 SER A C 1
ATOM 1561 O O . SER A 1 196 ? 54.774 8.245 -27.884 1.00 25.64 196 SER A O 1
ATOM 1563 N N . LYS A 1 197 ? 54.754 6.123 -27.445 1.00 23.50 197 LYS A N 1
ATOM 1564 C CA . LYS A 1 197 ? 55.185 4.947 -26.648 1.00 23.50 197 LYS A CA 1
ATOM 1565 C C . LYS A 1 197 ? 55.743 5.230 -25.235 1.00 23.50 197 LYS A C 1
ATOM 1567 O O . LYS A 1 197 ? 56.954 5.217 -25.052 1.00 23.50 197 LYS A O 1
ATOM 1572 N N . SER A 1 198 ? 54.826 5.273 -24.267 1.00 24.77 198 SER A N 1
ATOM 1573 C CA . SER A 1 198 ? 54.880 4.670 -22.916 1.00 24.77 198 SER A CA 1
ATOM 1574 C C . SER A 1 198 ? 53.398 4.493 -22.480 1.00 24.77 198 SER A C 1
ATOM 1576 O O . SER A 1 198 ? 52.585 5.343 -22.830 1.00 24.77 198 SER A O 1
ATOM 1578 N N . THR A 1 199 ? 52.858 3.357 -22.005 1.00 23.34 199 THR A N 1
ATOM 1579 C CA . THR A 1 199 ? 53.134 2.580 -20.769 1.00 23.34 199 THR A CA 1
ATOM 1580 C C . THR A 1 199 ? 53.216 3.500 -19.545 1.00 23.34 199 THR A C 1
ATOM 1582 O O . THR A 1 199 ? 53.984 4.451 -19.561 1.00 23.34 199 THR A O 1
ATOM 1585 N N . THR A 1 200 ? 52.400 3.321 -18.505 1.00 24.28 200 THR A N 1
ATOM 1586 C CA . THR A 1 200 ? 52.404 2.123 -17.643 1.00 24.28 200 THR A CA 1
ATOM 1587 C C . THR A 1 200 ? 51.028 1.831 -17.019 1.00 24.28 200 THR A C 1
ATOM 1589 O O . THR A 1 200 ? 50.179 2.710 -16.917 1.00 24.28 200 THR A O 1
ATOM 1592 N N . ASP A 1 201 ? 50.835 0.569 -16.643 1.00 24.16 201 ASP A N 1
ATOM 1593 C CA . ASP A 1 201 ? 49.675 -0.007 -15.950 1.00 24.16 201 ASP A CA 1
ATOM 1594 C C . ASP A 1 201 ? 49.605 0.413 -14.463 1.00 24.16 201 ASP A C 1
ATOM 1596 O O . ASP A 1 201 ? 50.653 0.687 -13.874 1.00 24.16 201 ASP A O 1
ATOM 1600 N N . LYS A 1 202 ? 48.400 0.435 -13.868 1.00 25.25 202 LYS A N 1
ATOM 1601 C CA . LYS A 1 202 ? 48.128 0.344 -12.414 1.00 25.25 202 LYS A CA 1
ATOM 1602 C C . LYS A 1 202 ? 46.622 0.425 -12.106 1.00 25.25 202 LYS A C 1
ATOM 1604 O O . LYS A 1 202 ? 46.021 1.496 -12.093 1.00 25.25 202 LYS A O 1
ATOM 1609 N N . ARG A 1 203 ? 46.043 -0.734 -11.794 1.00 23.58 203 ARG A N 1
ATOM 1610 C CA . ARG A 1 203 ? 45.087 -0.923 -10.681 1.00 23.58 203 ARG A CA 1
ATOM 1611 C C . ARG A 1 203 ? 45.895 -1.261 -9.404 1.00 23.58 203 ARG A C 1
ATOM 1613 O O . ARG A 1 203 ? 47.081 -1.571 -9.566 1.00 23.58 203 ARG A O 1
ATOM 1620 N N . PRO A 1 204 ? 45.324 -1.260 -8.182 1.00 32.59 204 PRO A N 1
ATOM 1621 C CA . PRO A 1 204 ? 43.902 -1.153 -7.817 1.00 32.59 204 PRO A CA 1
ATOM 1622 C C . PRO A 1 204 ? 43.635 0.154 -7.004 1.00 32.59 204 PRO A C 1
ATOM 1624 O O . PRO A 1 204 ? 44.269 1.141 -7.370 1.00 32.59 204 PRO A O 1
ATOM 1627 N N . ASP A 1 205 ? 42.729 0.344 -6.027 1.00 22.42 205 ASP A N 1
ATOM 1628 C CA . ASP A 1 205 ? 41.856 -0.539 -5.209 1.00 22.42 205 ASP A CA 1
ATOM 1629 C C . ASP A 1 205 ? 40.585 0.216 -4.701 1.00 22.42 205 ASP A C 1
ATOM 1631 O O . ASP A 1 205 ? 40.085 1.071 -5.435 1.00 22.42 205 ASP A O 1
ATOM 1635 N N . ASP A 1 206 ? 40.039 -0.110 -3.517 1.00 25.80 206 ASP A N 1
ATOM 1636 C CA . ASP A 1 206 ? 38.812 0.464 -2.913 1.00 25.80 206 ASP A CA 1
ATOM 1637 C C . ASP A 1 206 ? 38.929 1.901 -2.351 1.00 25.80 206 ASP A C 1
ATOM 1639 O O . ASP A 1 206 ? 39.943 2.283 -1.766 1.00 25.80 206 ASP A O 1
ATOM 1643 N N . SER A 1 207 ? 37.807 2.636 -2.376 1.00 25.14 207 SER A N 1
ATOM 1644 C CA . SER A 1 207 ? 37.293 3.347 -1.189 1.00 25.14 207 SER A CA 1
ATOM 1645 C C . SER A 1 207 ? 35.783 3.612 -1.307 1.00 25.14 207 SER A C 1
ATOM 1647 O O . SER A 1 207 ? 35.266 3.941 -2.378 1.00 25.14 207 SER A O 1
ATOM 1649 N N . ALA A 1 208 ? 35.063 3.434 -0.198 1.00 24.83 208 ALA A N 1
ATOM 1650 C CA . ALA A 1 208 ? 33.633 3.700 -0.081 1.00 24.83 208 ALA A CA 1
ATOM 1651 C C . ALA A 1 208 ? 33.379 5.002 0.698 1.00 24.83 208 ALA A C 1
ATOM 1653 O O . ALA A 1 208 ? 34.165 5.337 1.571 1.00 24.83 208 ALA A O 1
ATOM 1654 N N . GLN A 1 209 ? 32.263 5.655 0.350 1.00 24.70 209 GLN A N 1
ATOM 1655 C CA . GLN A 1 209 ? 31.416 6.563 1.146 1.00 24.70 209 GLN A CA 1
ATOM 1656 C C . GLN A 1 209 ? 32.061 7.599 2.083 1.00 24.70 209 GLN A C 1
ATOM 1658 O O . GLN A 1 209 ? 32.687 7.246 3.067 1.00 24.70 209 GLN A O 1
ATOM 1663 N N . GLU A 1 210 ? 31.686 8.863 1.870 1.00 23.55 210 GLU A N 1
ATOM 1664 C CA . GLU A 1 210 ? 31.039 9.719 2.881 1.00 23.55 210 GLU A CA 1
ATOM 1665 C C . GLU A 1 210 ? 30.458 10.953 2.156 1.00 23.55 210 GLU A C 1
ATOM 1667 O O . GLU A 1 210 ? 31.191 11.706 1.520 1.00 23.55 210 GLU A O 1
ATOM 1672 N N . GLU A 1 211 ? 29.134 11.126 2.185 1.00 27.69 211 GLU A N 1
ATOM 1673 C CA . GLU A 1 211 ? 28.464 12.408 1.910 1.00 27.69 211 GLU A CA 1
ATOM 1674 C C . GLU A 1 211 ? 27.476 12.621 3.062 1.00 27.69 211 GLU A C 1
ATOM 1676 O O . GLU A 1 211 ? 26.609 11.776 3.300 1.00 27.69 211 GLU A O 1
ATOM 1681 N N . GLU A 1 212 ? 27.669 13.703 3.816 1.00 25.20 212 GLU A N 1
ATOM 1682 C CA . GLU A 1 212 ? 26.878 14.041 4.999 1.00 25.20 212 GLU A CA 1
ATOM 1683 C C . GLU A 1 212 ? 25.432 14.381 4.616 1.00 25.20 212 GLU A C 1
ATOM 1685 O O . GLU A 1 212 ? 25.173 15.163 3.699 1.00 25.20 212 GLU A O 1
ATOM 1690 N N . SER A 1 213 ? 24.476 13.813 5.349 1.00 24.45 213 SER A N 1
ATOM 1691 C CA . SER A 1 213 ? 23.090 14.271 5.352 1.00 24.45 213 SER A CA 1
ATOM 1692 C C . SER A 1 213 ? 22.925 15.345 6.424 1.00 24.45 213 SER A C 1
ATOM 1694 O O . SER A 1 213 ? 22.910 15.019 7.611 1.00 24.45 213 SER A O 1
ATOM 1696 N N . GLU A 1 214 ? 22.784 16.607 6.019 1.00 28.78 214 GLU A N 1
ATOM 1697 C CA . GLU A 1 214 ? 22.372 17.678 6.931 1.00 28.78 214 GLU A CA 1
ATOM 1698 C C . GLU A 1 214 ? 20.939 17.402 7.431 1.00 28.78 214 GLU A C 1
ATOM 1700 O O . GLU A 1 214 ? 20.003 17.265 6.640 1.00 28.78 214 GLU A O 1
ATOM 1705 N N . GLU A 1 215 ? 20.772 17.282 8.751 1.00 30.55 215 GLU A N 1
ATOM 1706 C CA . GLU A 1 215 ? 19.469 17.119 9.401 1.00 30.55 215 GLU A CA 1
ATOM 1707 C C . GLU A 1 215 ? 18.701 18.453 9.411 1.00 30.55 215 GLU A C 1
ATOM 1709 O O . GLU A 1 215 ? 18.994 19.341 10.213 1.00 30.55 215 GLU A O 1
ATOM 1714 N N . GLU A 1 216 ? 17.664 18.590 8.579 1.00 30.77 216 GLU A N 1
ATOM 1715 C CA . GLU A 1 216 ? 16.619 19.592 8.823 1.00 30.77 216 GLU A CA 1
ATOM 1716 C C . GLU A 1 216 ? 15.561 19.016 9.777 1.00 30.77 216 GLU A C 1
ATOM 1718 O O . GLU A 1 216 ? 14.900 18.018 9.486 1.00 30.77 216 GLU A O 1
ATOM 1723 N N . ALA A 1 217 ? 15.409 19.653 10.941 1.00 26.69 217 ALA A N 1
ATOM 1724 C CA . ALA A 1 217 ? 14.508 19.206 11.997 1.00 26.69 217 ALA A CA 1
ATOM 1725 C C . ALA A 1 217 ? 13.028 19.270 11.573 1.00 26.69 217 ALA A C 1
ATOM 1727 O O . ALA A 1 217 ? 12.515 20.323 11.185 1.00 26.69 217 ALA A O 1
ATOM 1728 N N . ILE A 1 218 ? 12.318 18.147 11.714 1.00 28.58 218 ILE A N 1
ATOM 1729 C CA . ILE A 1 218 ? 10.902 18.030 11.351 1.00 28.58 218 ILE A CA 1
ATOM 1730 C C . ILE A 1 218 ? 10.024 18.673 12.433 1.00 28.58 218 ILE A C 1
ATOM 1732 O O . ILE A 1 218 ? 9.924 18.185 13.558 1.00 28.58 218 ILE A O 1
ATOM 1736 N N . VAL A 1 219 ? 9.331 19.751 12.063 1.00 31.81 219 VAL A N 1
ATOM 1737 C CA . VAL A 1 219 ? 8.183 20.283 12.812 1.00 31.81 219 VAL A CA 1
ATOM 1738 C C . VAL A 1 219 ? 6.931 19.509 12.367 1.00 31.81 219 VAL A C 1
ATOM 1740 O O . VAL A 1 219 ? 6.736 19.361 11.159 1.00 31.81 219 VAL A O 1
ATOM 1743 N N . PRO A 1 220 ? 6.059 19.027 13.275 1.00 40.44 220 PRO A N 1
ATOM 1744 C CA . PRO A 1 220 ? 4.847 18.310 12.881 1.00 40.44 220 PRO A CA 1
ATOM 1745 C C . PRO A 1 220 ? 3.838 19.281 12.246 1.00 40.44 220 PRO A C 1
ATOM 1747 O O . PRO A 1 220 ? 3.146 20.018 12.948 1.00 40.44 220 PRO A O 1
ATOM 1750 N N . GLY A 1 221 ? 3.772 19.303 10.912 1.00 35.34 221 GLY A N 1
ATOM 1751 C CA . GLY A 1 221 ? 2.962 20.259 10.154 1.00 35.34 221 GLY A CA 1
ATOM 1752 C C . GLY A 1 221 ? 2.410 19.694 8.844 1.00 35.34 221 GLY A C 1
ATOM 1753 O O . GLY A 1 221 ? 3.161 19.435 7.912 1.00 35.34 221 GLY A O 1
ATOM 1754 N N . GLU A 1 222 ? 1.082 19.555 8.802 1.00 36.59 222 GLU A N 1
ATOM 1755 C CA . GLU A 1 222 ? 0.200 19.415 7.629 1.00 36.59 222 GLU A CA 1
ATOM 1756 C C . GLU A 1 222 ? 0.736 18.635 6.407 1.00 36.59 222 GLU A C 1
ATOM 1758 O O . GLU A 1 222 ? 1.388 19.168 5.505 1.00 36.59 222 GLU A O 1
ATOM 1763 N N . THR A 1 223 ? 0.315 17.374 6.285 1.00 40.59 223 THR A N 1
ATOM 1764 C CA . THR A 1 223 ? 0.540 16.524 5.106 1.00 40.59 223 THR A CA 1
ATOM 1765 C C . THR A 1 223 ? -0.179 17.082 3.866 1.00 40.59 223 THR A C 1
ATOM 1767 O O . THR A 1 223 ? -1.334 16.764 3.572 1.00 40.59 223 THR A O 1
ATOM 1770 N N . THR A 1 224 ? 0.528 17.909 3.087 1.00 49.41 224 THR A N 1
ATOM 1771 C CA . THR A 1 224 ? 0.048 18.620 1.877 1.00 49.41 224 THR A CA 1
ATOM 1772 C C . THR A 1 224 ? -0.271 17.725 0.662 1.00 49.41 224 THR A C 1
ATOM 1774 O O . THR A 1 224 ? -0.290 18.184 -0.484 1.00 49.41 224 THR A O 1
ATOM 1777 N N . ILE A 1 225 ? -0.569 16.438 0.869 1.00 58.50 225 ILE A N 1
ATOM 1778 C CA . ILE A 1 225 ? -0.899 15.489 -0.199 1.00 58.50 225 ILE A CA 1
ATOM 1779 C C . ILE A 1 225 ? -2.280 15.836 -0.770 1.00 58.50 225 ILE A C 1
ATOM 1781 O O . ILE A 1 225 ? -3.333 15.487 -0.235 1.00 58.50 225 ILE A O 1
ATOM 1785 N N . SER A 1 226 ? -2.289 16.607 -1.856 1.00 53.72 226 SER A N 1
ATOM 1786 C CA . SER A 1 226 ? -3.460 16.832 -2.706 1.00 53.72 226 SER A CA 1
ATOM 1787 C C . SER A 1 226 ? -3.408 15.832 -3.848 1.00 53.72 226 SER A C 1
ATOM 1789 O O . SER A 1 226 ? -2.532 15.925 -4.714 1.00 53.72 226 SER A O 1
ATOM 1791 N N . LEU A 1 227 ? -4.307 14.847 -3.857 1.00 57.25 227 LEU A N 1
ATOM 1792 C CA . LEU A 1 227 ? -4.422 13.982 -5.021 1.00 57.25 227 LEU A CA 1
ATOM 1793 C C . LEU A 1 227 ? -5.053 14.834 -6.128 1.00 57.25 227 LEU A C 1
ATOM 1795 O O . LEU A 1 227 ? -5.890 15.705 -5.883 1.00 57.25 227 LEU A O 1
ATOM 1799 N N . GLY A 1 228 ? -4.587 14.663 -7.358 1.00 49.72 228 GLY A N 1
ATOM 1800 C CA . GLY A 1 228 ? -4.816 15.674 -8.385 1.00 49.72 228 GLY A CA 1
ATOM 1801 C C . GLY A 1 228 ? -6.257 15.728 -8.897 1.00 49.72 228 GLY A C 1
ATOM 1802 O O . GLY A 1 228 ? -6.603 14.946 -9.774 1.00 49.72 228 GLY A O 1
ATOM 1803 N N . MET A 1 229 ? -7.028 16.740 -8.482 1.00 44.75 229 MET A N 1
ATOM 1804 C CA . MET A 1 229 ? -8.136 17.284 -9.293 1.00 44.75 229 MET A CA 1
ATOM 1805 C C . MET A 1 229 ? -7.644 18.256 -10.392 1.00 44.75 229 MET A C 1
ATOM 1807 O O . MET A 1 229 ? -8.443 18.788 -11.155 1.00 44.75 229 MET A O 1
ATOM 1811 N N . GLU A 1 230 ? -6.329 18.485 -10.503 1.00 45.19 230 GLU A N 1
ATOM 1812 C CA . GLU A 1 230 ? -5.737 19.527 -11.364 1.00 45.19 230 GLU A CA 1
ATOM 1813 C C . GLU A 1 230 ? -5.270 19.060 -12.757 1.00 45.19 230 GLU A C 1
ATOM 1815 O O . GLU A 1 230 ? -4.873 19.892 -13.571 1.00 45.19 230 GLU A O 1
ATOM 1820 N N . ASP A 1 231 ? -5.301 17.759 -13.070 1.00 40.81 231 ASP A N 1
ATOM 1821 C CA . ASP A 1 231 ? -4.874 17.239 -14.380 1.00 40.81 231 ASP A CA 1
ATOM 1822 C C . ASP A 1 231 ? -6.097 16.985 -15.300 1.00 40.81 231 ASP A C 1
ATOM 1824 O O . ASP A 1 231 ? -6.649 15.880 -15.283 1.00 40.81 231 ASP A O 1
ATOM 1828 N N . PRO A 1 232 ? -6.482 17.910 -16.214 1.00 39.34 232 PRO A N 1
ATOM 1829 C CA . PRO A 1 232 ? -7.605 17.741 -17.157 1.00 39.34 232 PRO A CA 1
ATOM 1830 C C . PRO A 1 232 ? -7.342 16.697 -18.267 1.00 39.34 232 PRO A C 1
ATOM 1832 O O . PRO A 1 232 ? -7.935 16.735 -19.343 1.00 39.34 232 PRO A O 1
ATOM 1835 N N . THR A 1 233 ? -6.405 15.775 -18.036 1.00 40.25 233 THR A N 1
ATOM 1836 C CA . THR A 1 233 ? -6.070 14.645 -18.916 1.00 40.25 233 THR A CA 1
ATOM 1837 C C . THR A 1 233 ? -6.112 13.293 -18.195 1.00 40.25 233 THR A C 1
ATOM 1839 O O . THR A 1 233 ? -5.786 12.268 -18.802 1.00 40.25 233 THR A O 1
ATOM 1842 N N . TYR A 1 234 ? -6.529 13.265 -16.923 1.00 47.31 234 TYR A N 1
ATOM 1843 C CA . TYR A 1 234 ? -6.866 12.033 -16.218 1.00 47.31 234 TYR A CA 1
ATOM 1844 C C . TYR A 1 234 ? -8.246 11.537 -16.673 1.00 47.31 234 TYR A C 1
ATOM 1846 O O . TYR A 1 234 ? -9.277 11.846 -16.085 1.00 47.31 234 TYR A O 1
ATOM 1854 N N . GLU A 1 235 ? -8.271 10.753 -17.753 1.00 49.47 235 GLU A N 1
ATOM 1855 C CA . GLU A 1 235 ? -9.419 9.885 -18.008 1.00 49.47 235 GLU A CA 1
ATOM 1856 C C . GLU A 1 235 ? -9.436 8.777 -16.952 1.00 49.47 235 GLU A C 1
ATOM 1858 O O . GLU A 1 235 ? -8.600 7.867 -17.003 1.00 49.47 235 GLU A O 1
ATOM 1863 N N . ALA A 1 236 ? -10.421 8.846 -16.051 1.00 51.44 236 ALA A N 1
ATOM 1864 C CA . ALA A 1 236 ? -10.901 7.739 -15.231 1.00 51.44 236 ALA A CA 1
ATOM 1865 C C . ALA A 1 236 ? -10.883 6.433 -16.041 1.00 51.44 236 ALA A C 1
ATOM 1867 O O . ALA A 1 236 ? -11.666 6.219 -16.976 1.00 51.44 236 ALA A O 1
ATOM 1868 N N . SER A 1 237 ? -9.912 5.571 -15.746 1.00 52.81 237 SER A N 1
ATOM 1869 C CA . SER A 1 237 ? -9.641 4.406 -16.574 1.00 52.81 237 SER A CA 1
ATOM 1870 C C . SER A 1 237 ? -10.675 3.325 -16.300 1.00 52.81 237 SER A C 1
ATOM 1872 O O . SER A 1 237 ? -10.519 2.574 -15.342 1.00 52.81 237 SER A O 1
ATOM 1874 N N . LYS A 1 238 ? -11.704 3.248 -17.155 1.00 57.38 238 LYS A N 1
ATOM 1875 C CA . LYS A 1 238 ? -12.810 2.281 -17.038 1.00 57.38 238 LYS A CA 1
ATOM 1876 C C . LYS A 1 238 ? -12.310 0.876 -16.641 1.00 57.38 238 LYS A C 1
ATOM 1878 O O . LYS A 1 238 ? -11.370 0.391 -17.289 1.00 57.38 238 LYS A O 1
ATOM 1883 N N . PRO A 1 239 ? -12.922 0.226 -15.630 1.00 56.91 239 PRO A N 1
ATOM 1884 C CA . PRO A 1 239 ? -12.419 -1.018 -15.035 1.00 56.91 239 PRO A CA 1
ATOM 1885 C C . PRO A 1 239 ? -12.249 -2.147 -16.066 1.00 56.91 239 PRO A C 1
ATOM 1887 O O . PRO A 1 239 ? -11.247 -2.862 -16.039 1.00 56.91 239 PRO A O 1
ATOM 1890 N N . ASP A 1 240 ? -13.129 -2.204 -17.072 1.00 54.69 240 ASP A N 1
ATOM 1891 C CA . ASP A 1 240 ? -13.140 -3.157 -18.198 1.00 54.69 240 ASP A CA 1
ATOM 1892 C C . ASP A 1 240 ? -11.832 -3.241 -19.012 1.00 54.69 240 ASP A C 1
ATOM 1894 O O . ASP A 1 240 ? -11.686 -4.075 -19.905 1.00 54.69 240 ASP A O 1
ATOM 1898 N N . LYS A 1 241 ? -10.869 -2.345 -18.778 1.00 61.97 241 LYS A N 1
ATOM 1899 C CA . LYS A 1 241 ? -9.601 -2.261 -19.518 1.00 61.97 241 LYS A CA 1
ATOM 1900 C C . LYS A 1 241 ? -8.473 -3.101 -18.905 1.00 61.97 241 LYS A C 1
ATOM 1902 O O . LYS A 1 241 ? -7.429 -3.254 -19.550 1.00 61.97 241 LYS A O 1
ATOM 1907 N N . TYR A 1 242 ? -8.668 -3.622 -17.691 1.00 70.25 242 TYR A N 1
ATOM 1908 C CA . TYR A 1 242 ? -7.620 -4.244 -16.873 1.00 70.25 242 TYR A CA 1
ATOM 1909 C C . TYR A 1 242 ? -7.546 -5.782 -16.953 1.00 70.25 242 TYR A C 1
ATOM 1911 O O . TYR A 1 242 ? -6.630 -6.381 -16.409 1.00 70.25 242 TYR A O 1
ATOM 1919 N N . TRP A 1 243 ? -8.388 -6.452 -17.747 1.00 66.25 243 TRP A N 1
ATOM 1920 C CA . TRP A 1 243 ? -8.267 -7.911 -17.947 1.00 66.25 243 TRP A CA 1
ATOM 1921 C C . TRP A 1 243 ? -7.032 -8.353 -18.771 1.00 66.25 243 TRP A C 1
ATOM 1923 O O . TRP A 1 243 ? -6.654 -9.518 -18.726 1.00 66.25 243 TRP A O 1
ATOM 1933 N N . ILE A 1 244 ? -6.381 -7.442 -19.517 1.00 69.00 244 ILE A N 1
ATOM 1934 C CA . ILE A 1 244 ? -5.086 -7.689 -20.213 1.00 69.00 244 ILE A CA 1
ATOM 1935 C C . ILE A 1 244 ? -3.925 -6.935 -19.541 1.00 69.00 244 ILE A C 1
ATOM 1937 O O . ILE A 1 244 ? -2.752 -7.155 -19.847 1.00 69.00 244 ILE A O 1
ATOM 1941 N N . LYS A 1 245 ? -4.230 -5.953 -18.693 1.00 78.06 245 LYS A N 1
ATOM 1942 C CA . LYS A 1 245 ? -3.249 -5.001 -18.176 1.00 78.06 245 LYS A CA 1
ATOM 1943 C C . LYS A 1 245 ? -3.328 -4.985 -16.674 1.00 78.06 245 LYS A C 1
ATOM 1945 O O . LYS A 1 245 ? -4.396 -4.756 -16.136 1.00 78.06 245 LYS A O 1
ATOM 1950 N N . HIS A 1 246 ? -2.175 -5.107 -16.044 1.00 82.94 246 HIS A N 1
ATOM 1951 C CA . HIS A 1 246 ? -2.019 -4.817 -14.635 1.00 82.94 246 HIS A CA 1
ATOM 1952 C C . HIS A 1 246 ? -2.658 -3.457 -14.257 1.00 82.94 246 HIS A C 1
ATOM 1954 O O . HIS A 1 246 ? -2.550 -2.475 -15.010 1.00 82.94 246 HIS A O 1
ATOM 1960 N N . ARG A 1 247 ? -3.358 -3.445 -13.120 1.00 86.56 247 ARG A N 1
ATOM 1961 C CA . ARG A 1 247 ? -4.159 -2.341 -12.579 1.00 86.56 247 ARG A CA 1
ATOM 1962 C C . ARG A 1 247 ? -3.315 -1.554 -11.574 1.00 86.56 247 ARG A C 1
ATOM 1964 O O . ARG A 1 247 ? -2.860 -2.169 -10.627 1.00 86.56 247 ARG A O 1
ATOM 1971 N N . PRO A 1 248 ? -3.158 -0.226 -11.723 1.00 89.19 248 PRO A N 1
ATOM 1972 C CA . PRO A 1 248 ? -2.308 0.556 -10.831 1.00 89.19 248 PRO A CA 1
ATOM 1973 C C . PRO A 1 248 ? -2.808 0.499 -9.385 1.00 89.19 248 PRO A C 1
ATOM 1975 O O . PRO A 1 248 ? -3.978 0.795 -9.125 1.00 89.19 248 PRO A O 1
ATOM 1978 N N . ALA A 1 249 ? -1.892 0.237 -8.456 1.00 92.19 249 ALA A N 1
ATOM 1979 C CA . ALA A 1 249 ? -2.171 0.100 -7.025 1.00 92.19 249 ALA A CA 1
ATOM 1980 C C . ALA A 1 249 ? -2.488 1.438 -6.314 1.00 92.19 249 ALA A C 1
ATOM 1982 O O . ALA A 1 249 ? -2.729 1.474 -5.111 1.00 92.19 249 ALA A O 1
ATOM 1983 N N . TYR A 1 250 ? -2.490 2.561 -7.043 1.00 92.44 250 TYR A N 1
ATOM 1984 C CA . TYR A 1 250 ? -2.585 3.919 -6.493 1.00 92.44 250 TYR A CA 1
ATOM 1985 C C . TYR A 1 250 ? -3.806 4.162 -5.591 1.00 92.44 250 TYR A C 1
ATOM 1987 O O . TYR A 1 250 ? -3.628 4.576 -4.453 1.00 92.44 250 TYR A O 1
ATOM 1995 N N . GLN A 1 251 ? -5.030 3.911 -6.071 1.00 93.38 251 GLN A N 1
ATOM 1996 C CA . GLN A 1 251 ? -6.252 4.183 -5.290 1.00 93.38 251 GLN A CA 1
ATOM 1997 C C . GLN A 1 251 ? -6.337 3.316 -4.025 1.00 93.38 251 GLN A C 1
ATOM 1999 O O . GLN A 1 251 ? -6.806 3.773 -2.988 1.00 93.38 251 GLN A O 1
ATOM 2004 N N . GLU A 1 252 ? -5.823 2.089 -4.094 1.00 94.88 252 GLU A N 1
ATOM 2005 C CA . GLU A 1 252 ? -5.728 1.194 -2.945 1.00 94.88 252 GLU A CA 1
ATOM 2006 C C . GLU A 1 252 ? -4.664 1.684 -1.947 1.00 94.88 252 GLU A C 1
ATOM 2008 O O . GLU A 1 252 ? -4.927 1.733 -0.751 1.00 94.88 252 GLU A O 1
ATOM 2013 N N . GLY A 1 253 ? -3.507 2.162 -2.420 1.00 96.38 253 GLY A N 1
ATOM 2014 C CA . GLY A 1 253 ? -2.493 2.809 -1.576 1.00 96.38 253 GLY A CA 1
ATOM 2015 C C . GLY A 1 253 ? -2.988 4.074 -0.877 1.00 96.38 253 GLY A C 1
ATOM 2016 O O . GLY A 1 253 ? -2.639 4.304 0.275 1.00 96.38 253 GLY A O 1
ATOM 2017 N N . VAL A 1 254 ? -3.859 4.855 -1.521 1.00 95.62 254 VAL A N 1
ATOM 2018 C CA . VAL A 1 254 ? -4.538 6.005 -0.898 1.00 95.62 254 VAL A CA 1
ATOM 2019 C C . VAL A 1 254 ? -5.488 5.554 0.207 1.00 95.62 254 VAL A C 1
ATOM 2021 O O . VAL A 1 254 ? -5.496 6.144 1.284 1.00 95.62 254 VAL A O 1
ATOM 2024 N N . LEU A 1 255 ? -6.273 4.503 -0.041 1.00 96.38 255 LEU A N 1
ATOM 2025 C CA . LEU A 1 255 ? -7.178 3.952 0.962 1.00 96.38 255 LEU A CA 1
ATOM 2026 C C . LEU A 1 255 ? -6.402 3.407 2.169 1.00 96.38 255 LEU A C 1
ATOM 2028 O O . LEU A 1 255 ? -6.786 3.646 3.310 1.00 96.38 255 LEU A O 1
ATOM 2032 N N . TRP A 1 256 ? -5.286 2.717 1.930 1.00 97.19 256 TRP A N 1
ATOM 2033 C CA . TRP A 1 256 ? -4.413 2.232 2.996 1.00 97.19 256 TRP A CA 1
ATOM 2034 C C . TRP A 1 256 ? -3.688 3.362 3.733 1.00 97.19 256 TRP A C 1
ATOM 2036 O O . TRP A 1 256 ? -3.592 3.292 4.952 1.00 97.19 256 TRP A O 1
ATOM 2046 N N . LEU A 1 257 ? -3.289 4.442 3.055 1.00 97.31 257 LEU A N 1
ATOM 2047 C CA . LEU A 1 257 ? -2.776 5.645 3.718 1.00 97.31 257 LEU A CA 1
ATOM 2048 C C . LEU A 1 257 ? -3.840 6.282 4.628 1.00 97.31 257 LEU A C 1
ATOM 2050 O O . LEU A 1 257 ? -3.528 6.653 5.754 1.00 97.31 257 LEU A O 1
ATOM 2054 N N . ALA A 1 258 ? -5.104 6.336 4.192 1.00 97.00 258 ALA A N 1
ATOM 2055 C CA . ALA A 1 258 ? -6.205 6.813 5.030 1.00 97.00 258 ALA A CA 1
ATOM 2056 C C . ALA A 1 258 ? -6.405 5.932 6.278 1.00 97.00 258 ALA A C 1
ATOM 2058 O O . ALA A 1 258 ? -6.555 6.469 7.372 1.00 97.00 258 ALA A O 1
ATOM 2059 N N . ARG A 1 259 ? -6.324 4.595 6.147 1.00 96.44 259 ARG A N 1
ATOM 2060 C CA . ARG A 1 259 ? -6.322 3.671 7.301 1.00 96.44 259 ARG A CA 1
ATOM 2061 C C . ARG A 1 259 ? -5.174 3.995 8.267 1.00 96.44 259 ARG A C 1
ATOM 2063 O O . ARG A 1 259 ? -5.408 4.071 9.469 1.00 96.44 259 ARG A O 1
ATOM 2070 N N . THR A 1 260 ? -3.955 4.209 7.766 1.00 97.06 260 THR A N 1
ATOM 2071 C CA . THR A 1 260 ? -2.786 4.563 8.593 1.00 97.06 260 THR A CA 1
ATOM 2072 C C . THR A 1 260 ? -2.962 5.907 9.299 1.00 97.06 260 THR A C 1
ATOM 2074 O O . THR A 1 260 ? -2.676 6.010 10.488 1.00 97.06 260 THR A O 1
ATOM 2077 N N . TYR A 1 261 ? -3.490 6.922 8.611 1.00 96.69 261 TYR A N 1
ATOM 2078 C CA . TYR A 1 261 ? -3.777 8.227 9.208 1.00 96.69 261 TYR A CA 1
ATOM 2079 C C . TYR A 1 261 ? -4.813 8.148 10.344 1.00 96.69 261 TYR A C 1
ATOM 2081 O O . TYR A 1 261 ? -4.642 8.849 11.337 1.00 96.69 261 TYR A O 1
ATOM 2089 N N . ILE A 1 262 ? -5.829 7.276 10.257 1.00 96.00 262 ILE A N 1
ATOM 2090 C CA . ILE A 1 262 ? -6.768 7.023 11.372 1.00 96.00 262 ILE A CA 1
ATOM 2091 C C . ILE A 1 262 ? -6.013 6.481 12.593 1.00 96.00 262 ILE A C 1
ATOM 2093 O O . ILE A 1 262 ? -6.140 7.024 13.686 1.00 96.00 262 ILE A O 1
ATOM 2097 N N . GLU A 1 263 ? -5.166 5.465 12.404 1.00 94.75 263 GLU A N 1
ATOM 2098 C CA . GLU A 1 263 ? -4.362 4.871 13.487 1.00 94.75 263 GLU A CA 1
ATOM 2099 C C . GLU A 1 263 ? -3.345 5.851 14.097 1.00 94.75 263 GLU A C 1
ATOM 2101 O O . GLU A 1 263 ? -3.040 5.776 15.286 1.00 94.75 263 GLU A O 1
ATOM 2106 N N . ARG A 1 264 ? -2.846 6.803 13.299 1.00 95.69 264 ARG A N 1
ATOM 2107 C CA . ARG A 1 264 ? -1.955 7.893 13.734 1.00 95.69 264 ARG A CA 1
ATOM 2108 C C . ARG A 1 264 ? -2.700 9.086 14.351 1.00 95.69 264 ARG A C 1
ATOM 2110 O O . ARG A 1 264 ? -2.057 10.026 14.808 1.00 95.69 264 ARG A O 1
ATOM 2117 N N . GLY A 1 265 ? -4.036 9.078 14.367 1.00 95.19 265 GLY A N 1
ATOM 2118 C CA . GLY A 1 265 ? -4.863 10.186 14.860 1.00 95.19 265 GLY A CA 1
ATOM 2119 C C . GLY A 1 265 ? -4.936 11.406 13.928 1.00 95.19 265 GLY A C 1
ATOM 2120 O O . GLY A 1 265 ? -5.467 12.447 14.314 1.00 95.19 265 GLY A O 1
ATOM 2121 N N . ASN A 1 266 ? -4.445 11.298 12.690 1.00 95.00 266 ASN A N 1
ATOM 2122 C CA . ASN A 1 266 ? -4.570 12.318 11.645 1.00 95.00 266 ASN A CA 1
ATOM 2123 C C . ASN A 1 266 ? -5.935 12.198 10.936 1.00 95.00 266 ASN A C 1
ATOM 2125 O O . ASN A 1 266 ? -6.030 11.940 9.732 1.00 95.00 266 ASN A O 1
ATOM 2129 N N . TYR A 1 267 ? -7.013 12.372 11.704 1.00 95.38 267 TYR A N 1
ATOM 2130 C CA . TYR A 1 267 ? -8.391 12.223 11.225 1.00 95.38 267 TYR A CA 1
ATOM 2131 C C . TYR A 1 267 ? -8.703 13.159 10.046 1.00 95.38 267 TYR A C 1
ATOM 2133 O O . TYR A 1 267 ? -9.225 12.711 9.029 1.00 95.38 267 TYR A O 1
ATOM 2141 N N . THR A 1 268 ? -8.276 14.425 10.110 1.00 94.69 268 THR A N 1
ATOM 2142 C CA . THR A 1 268 ? -8.444 15.409 9.024 1.00 94.69 268 THR A CA 1
ATOM 2143 C C . THR A 1 268 ? -7.772 14.965 7.719 1.00 94.69 268 THR A C 1
ATOM 2145 O O . THR A 1 268 ? -8.334 15.130 6.632 1.00 94.69 268 THR A O 1
ATOM 2148 N N . GLY A 1 269 ? -6.570 14.380 7.806 1.00 92.88 269 GLY A N 1
ATOM 2149 C CA . GLY A 1 269 ? -5.878 13.790 6.662 1.00 92.88 269 GLY A CA 1
ATOM 2150 C C . GLY A 1 269 ? -6.649 12.600 6.092 1.00 92.88 269 GLY A C 1
ATOM 2151 O O . GLY A 1 269 ? -6.892 12.548 4.886 1.00 92.88 269 GLY A O 1
ATOM 2152 N N . ALA A 1 270 ? -7.092 11.680 6.952 1.00 95.50 270 ALA A N 1
ATOM 2153 C CA . ALA A 1 270 ? -7.875 10.513 6.550 1.00 95.50 270 ALA A CA 1
ATOM 2154 C C . ALA A 1 270 ? -9.200 10.898 5.868 1.00 95.50 270 ALA A C 1
ATOM 2156 O O . ALA A 1 270 ? -9.475 10.425 4.765 1.00 95.50 270 ALA A O 1
ATOM 2157 N N . GLU A 1 271 ? -9.992 11.793 6.466 1.00 94.06 271 GLU A N 1
ATOM 2158 C CA . GLU A 1 271 ? -11.272 12.263 5.922 1.00 94.06 271 GLU A CA 1
ATOM 2159 C C . GLU A 1 271 ? -11.097 12.894 4.538 1.00 94.06 271 GLU A C 1
ATOM 2161 O O . GLU A 1 271 ? -11.845 12.579 3.609 1.00 94.06 271 GLU A O 1
ATOM 2166 N N . ARG A 1 272 ? -10.066 13.727 4.360 1.00 93.56 272 ARG A N 1
ATOM 2167 C CA . ARG A 1 272 ? -9.704 14.322 3.067 1.00 93.56 272 ARG A CA 1
ATOM 2168 C C . ARG A 1 272 ? -9.408 13.256 2.009 1.00 93.56 272 ARG A C 1
ATOM 2170 O O . ARG A 1 272 ? -9.920 13.365 0.894 1.00 93.56 272 ARG A O 1
ATOM 2177 N N . LEU A 1 273 ? -8.605 12.239 2.340 1.00 93.25 273 LEU A N 1
ATOM 2178 C CA . LEU A 1 273 ? -8.285 11.136 1.424 1.00 93.25 273 LEU A CA 1
ATOM 2179 C C . LEU A 1 273 ? -9.532 10.317 1.059 1.00 93.25 273 LEU A C 1
ATOM 2181 O O . LEU A 1 273 ? -9.767 10.047 -0.120 1.00 93.25 273 LEU A O 1
ATOM 2185 N N . MET A 1 274 ? -10.351 9.970 2.053 1.00 94.25 274 MET A N 1
ATOM 2186 C CA . MET A 1 274 ? -11.589 9.208 1.870 1.00 94.25 274 MET A CA 1
ATOM 2187 C C . MET A 1 274 ? -12.597 9.961 1.000 1.00 94.25 274 MET A C 1
ATOM 2189 O O . MET A 1 274 ? -13.042 9.450 -0.025 1.00 94.25 274 MET A O 1
ATOM 2193 N N . THR A 1 275 ? -12.875 11.216 1.350 1.00 92.75 275 THR A N 1
ATOM 2194 C CA . THR A 1 275 ? -13.764 12.119 0.607 1.00 92.75 275 THR A CA 1
ATOM 2195 C C . THR A 1 275 ? -13.309 12.296 -0.843 1.00 92.75 275 THR A C 1
ATOM 2197 O O . THR A 1 275 ? -14.123 12.457 -1.753 1.00 92.75 275 THR A O 1
ATOM 2200 N N . GLN A 1 276 ? -11.997 12.284 -1.086 1.00 90.12 276 GLN A N 1
ATOM 2201 C CA . GLN A 1 276 ? -11.460 12.381 -2.434 1.00 90.12 276 GLN A CA 1
ATOM 2202 C C . GLN A 1 276 ? -11.662 11.097 -3.249 1.00 90.12 276 GLN A C 1
ATOM 2204 O O . GLN A 1 276 ? -12.039 11.196 -4.417 1.00 90.12 276 GLN A O 1
ATOM 2209 N N . LEU A 1 277 ? -11.458 9.917 -2.654 1.00 91.06 277 LEU A N 1
ATOM 2210 C CA . LEU A 1 277 ? -11.788 8.642 -3.301 1.00 91.06 277 LEU A CA 1
ATOM 2211 C C . LEU A 1 277 ? -13.292 8.526 -3.584 1.00 91.06 277 LEU A C 1
ATOM 2213 O O . LEU A 1 277 ? -13.669 8.038 -4.645 1.00 91.06 277 LEU A O 1
ATOM 2217 N N . GLU A 1 278 ? -14.146 9.019 -2.684 1.00 91.44 278 GLU A N 1
ATOM 2218 C CA . GLU A 1 278 ? -15.602 9.029 -2.866 1.00 91.44 278 GLU A CA 1
ATOM 2219 C C . GLU A 1 278 ? -16.044 9.929 -4.033 1.00 91.44 278 GLU A C 1
ATOM 2221 O O . GLU A 1 278 ? -16.950 9.576 -4.787 1.00 91.44 278 GLU A O 1
ATOM 2226 N N . ARG A 1 279 ? -15.386 11.083 -4.210 1.00 90.25 279 ARG A N 1
ATOM 2227 C CA . ARG A 1 279 ? -15.716 12.068 -5.255 1.00 90.25 279 ARG A CA 1
ATOM 2228 C C . ARG A 1 279 ? -15.124 11.767 -6.634 1.00 90.25 279 ARG A C 1
ATOM 2230 O O . ARG A 1 279 ? -15.598 12.361 -7.601 1.00 90.25 279 ARG A O 1
ATOM 2237 N N . ASP A 1 280 ? -14.095 10.924 -6.755 1.00 86.38 280 ASP A N 1
ATOM 2238 C CA . ASP A 1 280 ? -13.534 10.539 -8.061 1.00 86.38 280 ASP A CA 1
ATOM 2239 C C . ASP A 1 280 ? -14.447 9.496 -8.744 1.00 86.38 280 ASP A C 1
ATOM 2241 O O . ASP A 1 280 ? -14.475 8.343 -8.315 1.00 86.38 280 ASP A O 1
ATOM 2245 N N . PRO A 1 281 ? -15.150 9.828 -9.850 1.00 84.06 281 PRO A N 1
ATOM 2246 C CA . PRO A 1 281 ? -15.966 8.857 -10.588 1.00 84.06 281 PRO A CA 1
ATOM 2247 C C . PRO A 1 281 ? -15.123 7.775 -11.292 1.00 84.06 281 PRO A C 1
ATOM 2249 O O . PRO A 1 281 ? -15.670 6.878 -11.934 1.00 84.06 281 PRO A O 1
ATOM 2252 N N . GLY A 1 282 ? -13.791 7.886 -11.243 1.00 83.94 282 GLY A N 1
ATOM 2253 C CA . GLY A 1 282 ? -12.832 6.870 -11.652 1.00 83.94 282 GLY A CA 1
ATOM 2254 C C . GLY A 1 282 ? -12.352 5.945 -10.538 1.00 83.94 282 GLY A C 1
ATOM 2255 O O . GLY A 1 282 ? -11.479 5.118 -10.816 1.00 83.94 282 GLY A O 1
ATOM 2256 N N . THR A 1 283 ? -12.868 6.059 -9.312 1.00 86.94 283 THR A N 1
ATOM 2257 C CA . THR A 1 283 ? -12.574 5.107 -8.235 1.00 86.94 283 THR A CA 1
ATOM 2258 C C . THR A 1 283 ? -13.130 3.723 -8.568 1.00 86.94 283 THR A C 1
ATOM 2260 O O . THR A 1 283 ? -14.254 3.566 -9.045 1.00 86.94 283 THR A O 1
ATOM 2263 N N . TYR A 1 284 ? -12.306 2.692 -8.377 1.00 88.62 284 TYR A N 1
ATOM 2264 C CA . TYR A 1 284 ? -12.714 1.314 -8.635 1.00 88.62 284 TYR A CA 1
ATOM 2265 C C . TYR A 1 284 ? -13.801 0.849 -7.645 1.00 88.62 284 TYR A C 1
ATOM 2267 O O . TYR A 1 284 ? -13.796 1.215 -6.473 1.00 88.62 284 TYR A O 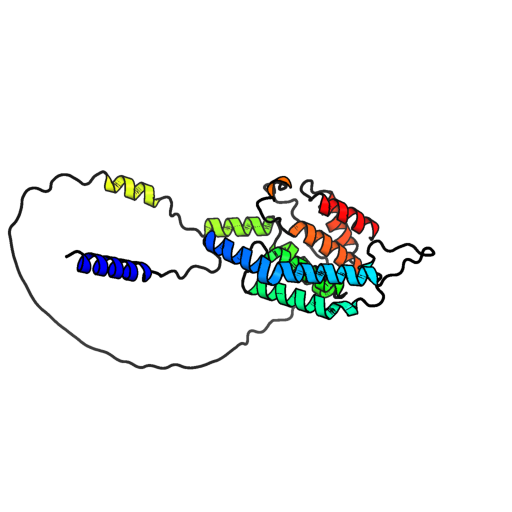1
ATOM 2275 N N . GLU A 1 285 ? -14.725 0.003 -8.106 1.00 89.25 285 GLU A N 1
ATOM 2276 C CA . GLU A 1 285 ? -15.898 -0.440 -7.331 1.00 89.25 285 GLU A CA 1
ATOM 2277 C C . GLU A 1 285 ? -15.537 -1.191 -6.034 1.00 89.25 285 GLU A C 1
ATOM 2279 O O . GLU A 1 285 ? -16.186 -1.027 -5.005 1.00 89.25 285 GLU A O 1
ATOM 2284 N N . ASP A 1 286 ? -14.478 -1.998 -6.058 1.00 89.56 286 ASP A N 1
ATOM 2285 C CA . ASP A 1 286 ? -13.923 -2.669 -4.880 1.00 89.56 286 ASP A CA 1
ATOM 2286 C C . ASP A 1 286 ? -13.298 -1.681 -3.883 1.00 89.56 286 ASP A C 1
ATOM 2288 O O . ASP A 1 286 ? -13.550 -1.802 -2.687 1.00 89.56 286 ASP A O 1
ATOM 2292 N N . VAL A 1 287 ? -12.583 -0.658 -4.366 1.00 91.81 287 VAL A N 1
ATOM 2293 C CA . VAL A 1 287 ? -12.062 0.432 -3.523 1.00 91.81 287 VAL A CA 1
ATOM 2294 C C . VAL A 1 287 ? -13.211 1.220 -2.894 1.00 91.81 287 VAL A C 1
ATOM 2296 O O . VAL A 1 287 ? -13.134 1.522 -1.711 1.00 91.81 287 VAL A O 1
ATOM 2299 N N . HIS A 1 288 ? -14.306 1.489 -3.616 1.00 90.44 288 HIS A N 1
ATOM 2300 C CA . HIS A 1 288 ? -15.513 2.088 -3.027 1.00 90.44 288 HIS A CA 1
ATOM 2301 C C . HIS A 1 288 ? -16.156 1.198 -1.948 1.00 90.44 288 HIS A C 1
ATOM 2303 O O . HIS A 1 288 ? -16.588 1.711 -0.916 1.00 90.44 288 HIS A O 1
ATOM 2309 N N . ARG A 1 289 ? -16.211 -0.128 -2.149 1.00 91.56 289 ARG A N 1
ATOM 2310 C CA . ARG A 1 289 ? -16.729 -1.058 -1.127 1.00 91.56 289 ARG A CA 1
ATOM 2311 C C . ARG A 1 289 ? -15.873 -1.060 0.136 1.00 91.56 289 ARG A C 1
ATOM 2313 O O . ARG A 1 289 ? -16.423 -1.032 1.232 1.00 91.56 289 ARG A O 1
ATOM 2320 N N . GLU A 1 290 ? -14.549 -1.082 -0.001 1.00 93.1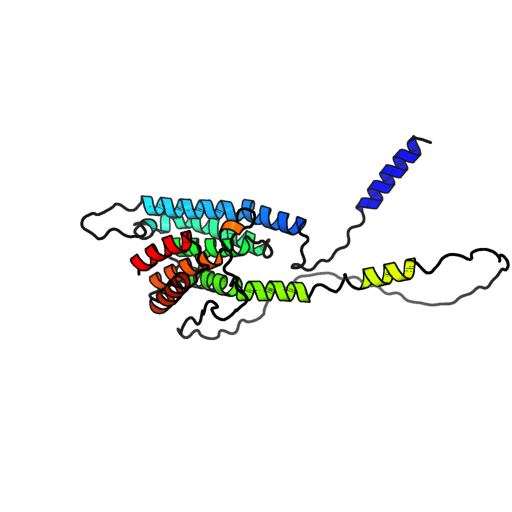9 290 GLU A N 1
ATOM 2321 C CA . GLU A 1 290 ? -13.663 -0.978 1.159 1.00 93.19 290 GLU A CA 1
ATOM 2322 C C . GLU A 1 290 ? -13.690 0.418 1.796 1.00 93.19 290 GLU A C 1
ATOM 2324 O O . GLU A 1 290 ? -13.621 0.521 3.017 1.00 93.19 290 GLU A O 1
ATOM 2329 N N . LEU A 1 291 ? -13.831 1.485 1.004 1.00 94.25 291 LEU A N 1
ATOM 2330 C CA . LEU A 1 291 ? -13.933 2.863 1.487 1.00 94.25 291 LEU A CA 1
ATOM 2331 C C . LEU A 1 291 ? -15.097 3.034 2.464 1.00 94.25 291 LEU A C 1
ATOM 2333 O O . LEU A 1 291 ? -14.889 3.590 3.537 1.00 94.25 291 LEU A O 1
ATOM 2337 N N . ALA A 1 292 ? -16.271 2.479 2.153 1.00 92.75 292 ALA A N 1
ATOM 2338 C CA . ALA A 1 292 ? -17.413 2.484 3.067 1.00 92.75 292 ALA A CA 1
ATOM 2339 C C . ALA A 1 292 ? -17.099 1.785 4.408 1.00 92.75 292 ALA A C 1
ATOM 2341 O O . ALA A 1 292 ? -17.549 2.229 5.462 1.00 92.75 292 ALA A O 1
ATOM 2342 N N . ALA A 1 293 ? -16.281 0.726 4.395 1.00 93.06 293 ALA A N 1
ATOM 2343 C CA . ALA A 1 293 ? -15.828 0.056 5.613 1.00 93.06 293 ALA A CA 1
ATOM 2344 C C . ALA A 1 293 ? -14.766 0.867 6.383 1.00 93.06 293 ALA A C 1
ATOM 2346 O O . ALA A 1 293 ? -14.657 0.731 7.598 1.00 93.06 293 ALA A O 1
ATOM 2347 N N . VAL A 1 294 ? -13.958 1.702 5.716 1.00 94.19 294 VAL A N 1
ATOM 2348 C CA . VAL A 1 294 ? -13.030 2.629 6.396 1.00 94.19 294 VAL A CA 1
ATOM 2349 C C . VAL A 1 294 ? -13.794 3.816 6.987 1.00 94.19 294 VAL A C 1
ATOM 2351 O O . VAL A 1 294 ? -13.562 4.154 8.140 1.00 94.19 294 VAL A O 1
ATOM 2354 N N . GLN A 1 295 ? -14.772 4.369 6.266 1.00 93.19 295 GLN A N 1
ATOM 2355 C CA . GLN A 1 295 ? -15.667 5.424 6.762 1.00 93.19 295 GLN A CA 1
ATOM 2356 C C . GLN A 1 295 ? -16.521 4.977 7.960 1.00 93.19 295 GLN A C 1
ATOM 2358 O O . GLN A 1 295 ? -16.868 5.804 8.790 1.00 93.19 295 GLN A O 1
ATOM 2363 N N . ALA A 1 296 ? -16.846 3.683 8.070 1.00 91.50 296 ALA A N 1
ATOM 2364 C CA . ALA A 1 296 ? -17.535 3.109 9.231 1.00 91.50 296 ALA A CA 1
ATOM 2365 C C . ALA A 1 296 ? -16.601 2.742 10.407 1.00 91.50 296 ALA A C 1
ATOM 2367 O O . ALA A 1 296 ? -17.083 2.314 11.455 1.00 91.50 296 ALA A O 1
ATOM 2368 N N . TYR A 1 297 ? -15.281 2.839 10.218 1.00 89.38 297 TYR A N 1
ATOM 2369 C CA . TYR A 1 297 ? -14.256 2.601 11.244 1.00 89.38 297 TYR A CA 1
ATOM 2370 C C . TYR A 1 297 ? -13.641 3.904 11.787 1.00 89.38 297 TYR A C 1
ATOM 2372 O O . TYR A 1 297 ? -13.105 3.898 12.894 1.00 89.38 297 TYR A O 1
ATOM 2380 N N . TYR A 1 298 ? -13.708 4.975 10.991 1.00 82.19 298 TYR A N 1
ATOM 2381 C CA . TYR A 1 298 ? -13.375 6.359 11.335 1.00 82.19 298 TYR A CA 1
ATOM 2382 C C . TYR A 1 298 ? -14.268 6.911 12.458 1.00 82.19 298 TYR A C 1
ATOM 2384 O O . TYR A 1 298 ? -13.693 7.514 13.390 1.00 82.19 298 TYR A O 1
#

Radius of gyration: 30.52 Å; Cα contacts (8 Å, |Δi|>4): 243; chains: 1; bounding box: 80×51×95 Å

Mean predicted aligned error: 15.39 Å

Foldseek 3Di:
DVVVVVVVVVVVVVVVVVPDDDPDDPQDDDPVVLVVLQVCLCPQQLVQLVVLLVVLQVVLLVQDDDDPVDDGALRSSVVRPCLPVSLVSLVSNLVRLVVSCVPRVNHLCNLVSLVSNLSSCVSSVVLVVSLVSLLCSLVCQAPVNVVVVVVVVVVPDDCPPPVVVVVVVVVVPDDDDPDDDDDDDDDDDDDDDDDDDDDDDDDDDDDDDDDDDDDDDDDPDDPPDDRDPPDPPPDLDPPVVPPVHPDRCNLVSLQSSLVSCVSVVVPVSNCNSLVVLVPPPSRDPVSVVVSVSSVVND

Nearest PDB structures (foldseek):
  8gl8-assembly1_I  TM=7.832E-01  e=1.736E-03  Flavobacterium johnsoniae
  2xev-assembly1_A  TM=7.103E-01  e=4.331E-01  Xanthomonas campestris
  3qky-assembly1_A  TM=6.382E-01  e=9.982E-01  Rho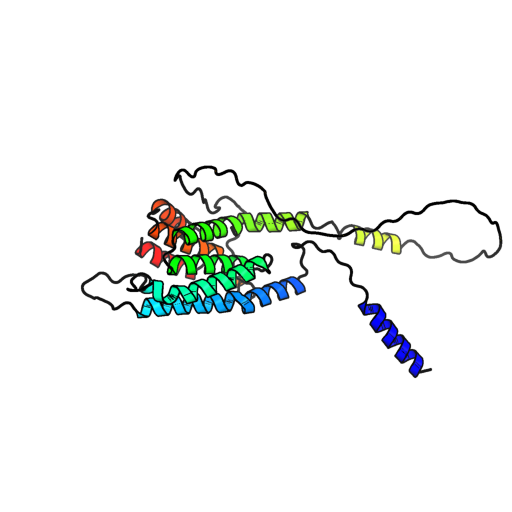dothermus marinus DSM 4252
  6lyr-assembly1_D  TM=5.779E-01  e=3.658E+00  Escherichia coli K-12
  4r7s-assembly1_A  TM=3.301E-01  e=3.334E+00  Parabacteroides merdae ATCC 43184

pLDDT: mean 72.96, std 26.67, range [22.42, 98.12]

Secondary structure (DSSP, 8-state):
-HHHHHHHHHHHHHHHHT-------TT---HHHHHHHHHHHIIIIIHHHHHHHHHHHHHHHHH----TTSPPPS-GGGS-S-GGGGHHHHHHHHHHHHHHHHHHTTSTTHHHHHHHHHHHHHHTT-HHHHHHHHHHHHHHHSHHHHHHHHHHHHHHS--TTTHHHHHHHHTTS-------------------------------------------------------S--TT-----GGGTTSSPPPTHHHHHHHHHHHHHHTT-HHHHHHHHHHHHH-TTS-HHHHHHHHHHHTT-